Protein AF-A0A167YK48-F1 (afdb_monomer_lite)

Foldseek 3Di:
DVVVVVVVVVVVVVPDPPPDDDDDDPDDPPPPDPPVVDPLDDPPDPQPPAFLQVLLVVVCVVCVVPVVVLLVQCVVPPCVVQVLDDNVVVVVCCVPPVVPQRSLLSLLSSLQSLLRQCPDPVSVVDDRPDSVSSLVSNLRSLVSCLSRDDLSNLSNLLSNLRRDDPPDLPVNQVSLVSNVVVLVVVVLVDQCVPPPDDPVVNVSSVSSVVSSVVSVVVSVVVVVVVVVVVVVVVD

Secondary structure (DSSP, 8-state):
-HHHHHHHHHHHHHS-------------TT---STTTS-SS-TT----SSTTHHHHHHHHHHHGGGHHHHHHHIIIIITTTS--S-HHHHHHHHHHHGGGS-HHHHHHHHHHHHHT-TT-TTGGGSPPP-HHHHHHHHHHHHHHHTTS--HHHHHHHHHHHHHS-SS-HHHHHHHHHHHHHHHHHTTTTS-GGGS---HHHHHHHHHHHHHHHHHHHHHHHHHHHHHHHHHHH--

InterPro domains:
  IPR007219 Xylanolytic transcriptional activator, regulatory doma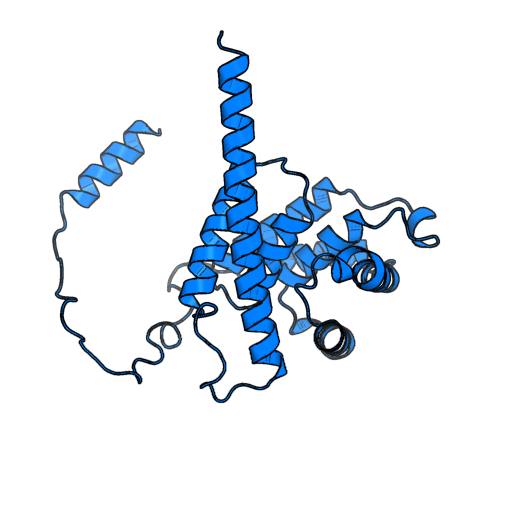in [PF04082] (71-218)
  IPR050797 Carbohydrate Metabolism and Transport Regulator [PTHR31668] (62-218)

Sequence (235 aa):
MLTEDIQTLERYFSTGSVASDWAEGRNNAESALIYTKVPRRREGLEIARQPGKFQCQVMWHIMKPFAAELIRIYFCKFHPAFPILDRKAFLETYEHDRDKLSPALLCEFFAVALTVWSPSDELKRHQRPDYKFVWNLAVEALHQDFLAPALSTICSVLLDMSGRPVAGVLGNSLNNGRAVALARSLRLNRNPGCCRRSSSEKALRLRLWWATLIHDYWSVKLCLWSASQYKQQAI

pLDDT: mean 79.28, std 19.42, range [31.31, 97.56]

Structure (mmCIF, N/CA/C/O backbone):
data_AF-A0A167YK48-F1
#
_entry.id   AF-A0A167YK48-F1
#
loop_
_atom_site.group_PDB
_atom_site.id
_atom_site.type_symbol
_atom_site.label_atom_id
_atom_site.label_alt_id
_atom_site.label_comp_id
_atom_site.label_asym_id
_atom_site.label_entity_id
_atom_site.label_seq_id
_atom_site.pdbx_PDB_ins_code
_atom_site.Cartn_x
_atom_site.Cartn_y
_atom_site.Cartn_z
_atom_site.occupancy
_atom_site.B_iso_or_equiv
_atom_site.auth_seq_id
_atom_site.auth_comp_id
_atom_site.auth_asym_id
_atom_site.auth_atom_id
_atom_site.pdbx_PDB_model_num
ATOM 1 N N . MET A 1 1 ? 14.741 32.901 -8.720 1.00 49.66 1 MET A N 1
ATOM 2 C CA . MET A 1 1 ? 14.584 31.481 -8.341 1.00 49.66 1 MET A CA 1
ATOM 3 C C . MET A 1 1 ? 14.255 30.587 -9.527 1.00 49.66 1 MET A C 1
ATOM 5 O O . MET A 1 1 ? 15.208 30.160 -10.149 1.00 49.66 1 MET A O 1
ATOM 9 N N . LEU A 1 2 ? 12.994 30.362 -9.938 1.00 47.97 2 LEU A N 1
ATOM 10 C CA . LEU A 1 2 ? 12.685 29.424 -11.047 1.00 47.97 2 LEU A CA 1
ATOM 11 C C . LEU A 1 2 ? 13.437 29.727 -12.360 1.00 47.97 2 LEU A C 1
ATOM 13 O O . LEU A 1 2 ? 13.880 28.815 -13.048 1.00 47.97 2 LEU A O 1
ATOM 17 N N . THR A 1 3 ? 13.624 31.004 -12.691 1.00 49.91 3 THR A N 1
ATOM 18 C CA . THR A 1 3 ? 14.306 31.437 -13.921 1.00 49.91 3 THR A CA 1
ATOM 19 C C . THR A 1 3 ? 15.826 31.237 -13.879 1.00 49.91 3 THR A C 1
ATOM 21 O O . THR A 1 3 ? 16.440 31.018 -14.917 1.00 49.91 3 THR A O 1
ATOM 24 N N . GLU A 1 4 ? 16.436 31.279 -12.692 1.00 60.59 4 GLU A N 1
ATOM 25 C CA . GLU A 1 4 ? 17.883 31.073 -12.509 1.00 60.59 4 GLU A CA 1
ATOM 26 C C . GLU A 1 4 ? 18.239 29.586 -12.594 1.00 60.59 4 GLU A C 1
ATOM 28 O O . GLU A 1 4 ? 19.252 29.225 -13.196 1.00 60.59 4 GLU A O 1
ATOM 33 N N . ASP A 1 5 ? 17.370 28.716 -12.072 1.00 53.94 5 ASP A N 1
ATOM 34 C CA . ASP A 1 5 ? 17.522 27.264 -12.180 1.00 53.94 5 ASP A CA 1
ATOM 35 C C . ASP A 1 5 ? 17.394 26.800 -13.638 1.00 53.94 5 ASP A C 1
ATOM 37 O O . ASP A 1 5 ? 18.184 25.974 -14.096 1.00 53.94 5 ASP A O 1
ATOM 41 N N . ILE A 1 6 ? 16.463 27.387 -14.403 1.00 65.31 6 ILE A N 1
ATOM 42 C CA . ILE A 1 6 ? 16.296 27.109 -15.840 1.00 65.31 6 ILE A CA 1
ATOM 43 C C . ILE A 1 6 ? 17.561 27.495 -16.619 1.00 65.31 6 ILE A C 1
ATOM 45 O O . ILE A 1 6 ? 18.093 26.677 -17.365 1.00 65.31 6 ILE A O 1
ATOM 49 N N . GLN A 1 7 ? 18.105 28.692 -16.386 1.00 53.41 7 GLN A N 1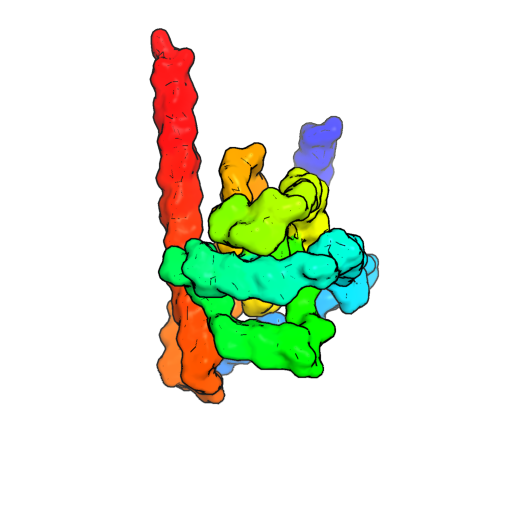
ATOM 50 C CA . GLN A 1 7 ? 19.328 29.154 -17.055 1.00 53.41 7 GLN A CA 1
ATOM 51 C C . GLN A 1 7 ? 20.566 28.333 -16.664 1.00 53.41 7 GLN A C 1
ATOM 53 O O . GLN A 1 7 ? 21.466 28.112 -17.477 1.00 53.41 7 GLN A O 1
ATOM 58 N N . THR A 1 8 ? 20.618 27.858 -15.419 1.00 55.97 8 THR A N 1
ATOM 59 C CA . THR A 1 8 ? 21.701 26.996 -14.928 1.00 55.97 8 THR A CA 1
ATOM 60 C C . THR A 1 8 ? 21.648 25.614 -15.581 1.00 55.97 8 THR A C 1
ATOM 62 O O . THR A 1 8 ? 22.683 25.084 -15.990 1.00 55.97 8 THR A O 1
ATOM 65 N N . LEU A 1 9 ? 20.447 25.053 -15.749 1.00 50.47 9 LEU A N 1
ATOM 66 C CA . LEU A 1 9 ? 20.230 23.781 -16.437 1.00 50.47 9 LEU A CA 1
ATOM 67 C C . LEU A 1 9 ? 20.516 23.883 -17.943 1.00 50.47 9 LEU A C 1
ATOM 69 O O . LEU A 1 9 ? 21.173 23.004 -18.496 1.00 50.47 9 LEU A O 1
ATOM 73 N N . GLU A 1 10 ? 20.110 24.972 -18.599 1.00 54.41 10 GLU A N 1
ATOM 74 C CA . GLU A 1 10 ? 20.400 25.220 -20.020 1.00 54.41 10 GLU A CA 1
ATOM 75 C C . GLU A 1 10 ? 21.906 25.297 -20.305 1.00 54.41 10 GLU A C 1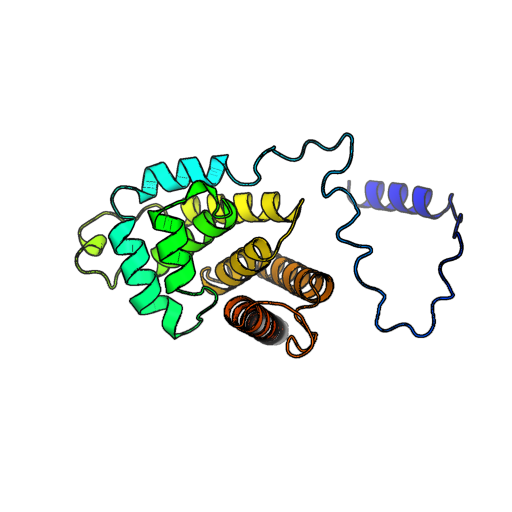
ATOM 77 O O . GLU A 1 10 ? 22.387 24.727 -21.289 1.00 54.41 10 GLU A O 1
ATOM 82 N N . ARG A 1 11 ? 22.684 25.923 -19.412 1.00 54.72 11 ARG A N 1
ATOM 83 C CA . ARG A 1 11 ? 24.154 25.953 -19.510 1.00 54.72 11 ARG A CA 1
ATOM 84 C C . ARG A 1 11 ? 24.773 24.560 -19.396 1.00 54.72 11 ARG A C 1
ATOM 86 O O . ARG A 1 11 ? 25.702 24.258 -20.145 1.00 54.72 11 ARG A O 1
ATOM 93 N N . TYR A 1 12 ? 24.236 23.716 -18.515 1.00 52.78 12 TYR A N 1
ATOM 94 C CA . TYR A 1 12 ? 24.674 22.328 -18.334 1.00 52.78 12 TYR A CA 1
ATOM 95 C C . TYR A 1 12 ? 24.370 21.448 -19.556 1.00 52.78 12 TYR A C 1
ATOM 97 O O . TYR A 1 12 ? 25.226 20.676 -19.981 1.00 52.78 12 TYR A O 1
ATOM 105 N N . PHE A 1 13 ? 23.188 21.584 -20.166 1.00 52.53 13 PHE A N 1
ATOM 106 C CA . PHE A 1 13 ? 22.833 20.835 -21.380 1.00 52.53 13 PHE A CA 1
ATOM 107 C C . PHE A 1 13 ? 23.603 21.294 -22.625 1.00 52.53 13 PHE A C 1
ATOM 109 O O . PHE A 1 13 ? 23.801 20.508 -23.549 1.00 52.53 13 PHE A O 1
ATOM 116 N N . SER A 1 14 ? 24.083 22.539 -22.638 1.00 49.09 14 SER A N 1
ATOM 117 C CA . SER A 1 14 ? 24.827 23.107 -23.768 1.00 49.09 14 SER A CA 1
ATOM 118 C C . SER A 1 14 ? 26.302 22.683 -23.826 1.00 49.09 14 SER A C 1
ATOM 120 O O . SER A 1 14 ? 26.941 22.871 -24.857 1.00 49.09 14 SER A O 1
ATOM 122 N N . THR A 1 15 ? 26.870 22.123 -22.749 1.00 50.88 15 THR A N 1
ATOM 123 C CA . THR A 1 15 ? 28.327 21.891 -22.622 1.00 50.88 15 THR A CA 1
ATOM 124 C C . THR A 1 15 ? 28.779 20.425 -22.637 1.00 50.88 15 THR A C 1
ATOM 126 O O . THR A 1 15 ? 29.961 20.161 -22.431 1.00 50.88 15 THR A O 1
ATOM 129 N N . GLY A 1 16 ? 27.918 19.449 -22.945 1.00 41.53 16 GLY A N 1
ATOM 130 C CA . GLY A 1 16 ? 28.327 18.040 -22.851 1.00 41.53 16 GLY A CA 1
ATOM 131 C C . GLY A 1 16 ? 27.551 17.053 -23.714 1.00 41.53 16 GLY A C 1
ATOM 132 O O . GLY A 1 16 ? 26.847 16.200 -23.186 1.00 41.53 16 GLY A O 1
ATOM 133 N N . SER A 1 17 ? 27.740 17.097 -25.034 1.00 39.66 17 SER A N 1
ATOM 134 C CA . SER A 1 17 ? 27.456 15.943 -25.896 1.00 39.66 17 SER A CA 1
ATOM 135 C C . SER A 1 17 ? 28.645 14.978 -25.870 1.00 39.66 17 SER A C 1
ATOM 137 O O . SER A 1 17 ? 29.501 15.009 -26.751 1.00 39.66 17 SER A O 1
ATOM 139 N N . VAL A 1 18 ? 28.678 14.084 -24.882 1.00 40.88 18 VAL A N 1
ATOM 140 C CA . VAL A 1 18 ? 29.333 12.776 -25.037 1.00 40.88 18 VAL A CA 1
ATOM 141 C C . VAL A 1 18 ? 28.221 11.734 -25.066 1.00 40.88 18 VAL A C 1
ATOM 143 O O . VAL A 1 18 ? 27.952 11.033 -24.093 1.00 40.88 18 VAL A O 1
ATOM 146 N N . ALA A 1 19 ? 27.504 11.693 -26.189 1.00 34.72 19 ALA A N 1
ATOM 147 C CA . ALA A 1 19 ? 26.595 10.602 -26.498 1.00 34.72 19 ALA A CA 1
ATOM 148 C C . ALA A 1 19 ? 27.445 9.392 -26.914 1.00 34.72 19 ALA A C 1
ATOM 150 O O . ALA A 1 19 ? 27.839 9.260 -28.068 1.00 34.72 19 ALA A O 1
ATOM 151 N N . SER A 1 20 ? 27.790 8.553 -25.938 1.00 37.00 20 SER A N 1
ATOM 152 C CA . SER A 1 20 ? 28.356 7.228 -26.182 1.00 37.00 20 SER A CA 1
ATOM 153 C C . SER A 1 20 ? 27.259 6.288 -26.688 1.00 37.00 20 SER A C 1
ATOM 155 O O . SER A 1 20 ? 26.167 6.231 -26.116 1.00 37.00 20 SER A O 1
ATOM 157 N N . ASP A 1 21 ? 27.592 5.587 -27.771 1.00 35.38 21 ASP A N 1
ATOM 158 C CA . ASP A 1 21 ? 26.862 4.514 -28.444 1.00 35.38 21 ASP A CA 1
ATOM 159 C C . ASP A 1 21 ? 25.996 3.637 -27.528 1.00 35.38 21 ASP A C 1
ATOM 161 O O . ASP A 1 21 ? 26.503 2.880 -26.702 1.00 35.38 21 ASP A O 1
ATOM 165 N N . TRP A 1 22 ? 24.680 3.645 -27.755 1.00 31.31 22 TRP A N 1
ATOM 166 C CA . TRP A 1 22 ? 23.768 2.609 -27.243 1.00 31.31 22 TRP A CA 1
ATOM 167 C C . TRP A 1 22 ? 22.777 2.112 -28.300 1.00 31.31 22 TRP A C 1
ATOM 169 O O . TRP A 1 22 ? 21.626 1.790 -27.997 1.00 31.31 22 TRP A O 1
ATOM 179 N N . ALA A 1 23 ? 23.224 1.996 -29.549 1.00 35.47 23 ALA A N 1
ATOM 180 C CA . ALA A 1 23 ? 22.461 1.335 -30.597 1.00 35.47 23 ALA A CA 1
ATOM 181 C C . ALA A 1 23 ? 23.240 0.138 -31.149 1.00 35.47 23 ALA A C 1
ATOM 183 O O . ALA A 1 23 ? 24.033 0.302 -32.058 1.00 35.47 23 ALA A O 1
ATOM 184 N N . GLU A 1 24 ? 22.995 -1.053 -30.592 1.00 34.88 24 GLU A N 1
ATOM 185 C CA . GLU A 1 24 ? 22.714 -2.287 -31.349 1.00 34.88 24 GLU A CA 1
ATOM 186 C C . GLU A 1 24 ? 22.621 -3.498 -30.411 1.00 34.88 24 GLU A C 1
ATOM 188 O O . GLU A 1 24 ? 23.569 -3.910 -29.755 1.00 34.88 24 GLU A O 1
ATOM 193 N N . GLY A 1 25 ? 21.426 -4.083 -30.336 1.00 33.84 25 GLY A N 1
ATOM 194 C CA . GLY A 1 25 ? 21.140 -5.243 -29.494 1.00 33.84 25 GLY A CA 1
ATOM 195 C C . GLY A 1 25 ? 19.848 -5.915 -29.926 1.00 33.84 25 GLY A C 1
ATOM 196 O O . GLY A 1 25 ? 18.890 -6.025 -29.163 1.00 33.84 25 GLY A O 1
ATOM 197 N N . ARG A 1 26 ? 19.806 -6.284 -31.206 1.00 37.19 26 ARG A N 1
ATOM 198 C CA . ARG A 1 26 ? 18.725 -7.028 -31.849 1.00 37.19 26 ARG A CA 1
ATOM 199 C C . ARG A 1 26 ? 18.694 -8.456 -31.278 1.00 37.19 26 ARG A C 1
ATOM 201 O O . ARG A 1 26 ? 19.723 -9.110 -31.194 1.00 37.19 26 ARG A O 1
ATOM 208 N N . ASN A 1 27 ? 17.495 -8.920 -30.931 1.00 42.72 27 ASN A N 1
ATOM 209 C CA . ASN A 1 27 ? 17.102 -10.326 -30.773 1.00 42.72 27 ASN A CA 1
ATOM 210 C C . ASN A 1 27 ? 17.950 -11.204 -29.836 1.00 42.72 27 ASN A C 1
ATOM 212 O O . ASN A 1 27 ? 18.679 -12.078 -30.291 1.00 42.72 27 ASN A O 1
ATOM 216 N N . ASN A 1 28 ? 17.724 -11.106 -28.521 1.00 35.19 28 ASN A N 1
ATOM 217 C CA . ASN A 1 28 ? 17.855 -12.306 -27.694 1.00 35.19 28 ASN A CA 1
ATOM 218 C C . ASN A 1 28 ? 16.847 -12.315 -26.536 1.00 35.19 28 ASN A C 1
ATOM 220 O O . ASN A 1 28 ? 16.823 -11.409 -25.694 1.00 35.19 28 ASN A O 1
ATOM 224 N N . ALA A 1 29 ? 16.006 -13.352 -26.495 1.00 46.91 29 ALA A N 1
ATOM 225 C CA . ALA A 1 29 ? 14.997 -13.580 -25.456 1.00 46.91 29 ALA A CA 1
ATOM 226 C C . ALA A 1 29 ? 15.614 -13.843 -24.061 1.00 46.91 29 ALA A C 1
ATOM 228 O O . ALA A 1 29 ? 14.898 -13.883 -23.062 1.00 46.91 29 ALA A O 1
ATOM 229 N N . GLU A 1 30 ? 16.945 -13.923 -23.980 1.00 45.31 30 GLU A N 1
ATOM 230 C CA . GLU A 1 30 ? 17.743 -14.096 -22.763 1.00 45.31 30 GLU A CA 1
ATOM 231 C C . GLU A 1 30 ? 18.435 -12.813 -22.272 1.00 45.31 30 GLU A C 1
ATOM 233 O O . GLU A 1 30 ? 19.298 -12.861 -21.399 1.00 45.31 30 GLU A O 1
ATOM 238 N N . SER A 1 31 ? 18.016 -11.633 -22.742 1.00 42.56 31 SER A N 1
ATOM 239 C CA . SER A 1 31 ? 18.383 -10.334 -22.146 1.00 42.56 31 SER A CA 1
ATOM 240 C C . SER A 1 31 ? 17.658 -10.120 -20.799 1.00 42.56 31 SER A C 1
ATOM 242 O O . SER A 1 31 ? 16.821 -9.230 -20.562 1.00 42.56 31 SER A O 1
ATOM 244 N N . ALA A 1 32 ? 17.936 -11.035 -19.878 1.00 44.41 32 ALA A N 1
ATOM 245 C CA . ALA A 1 32 ? 17.616 -10.938 -18.478 1.00 44.41 32 ALA A CA 1
ATOM 246 C C . ALA A 1 32 ? 18.655 -10.028 -17.806 1.00 44.41 32 ALA A C 1
ATOM 248 O O . ALA A 1 32 ? 19.843 -10.326 -17.786 1.00 44.41 32 ALA A O 1
ATOM 249 N N . LEU A 1 33 ? 18.151 -8.961 -17.174 1.00 51.78 33 LEU A N 1
ATOM 250 C CA . LEU A 1 33 ? 18.739 -8.358 -15.972 1.00 51.78 33 LEU A CA 1
ATOM 251 C C . LEU A 1 33 ? 19.974 -7.454 -16.161 1.00 51.78 33 LEU A C 1
ATOM 253 O O . LEU A 1 33 ? 21.047 -7.746 -15.645 1.00 51.78 33 LEU A O 1
ATOM 257 N N . ILE A 1 34 ? 19.778 -6.272 -16.759 1.00 49.59 34 ILE A N 1
ATOM 258 C CA . ILE A 1 34 ? 20.676 -5.127 -16.499 1.00 49.59 34 ILE A CA 1
ATOM 259 C C . ILE A 1 34 ? 20.319 -4.486 -15.140 1.00 49.59 34 ILE A C 1
ATOM 261 O O . ILE A 1 34 ? 21.187 -4.262 -14.305 1.00 49.59 34 ILE A O 1
ATOM 265 N N . TYR A 1 35 ? 19.026 -4.304 -14.840 1.00 46.03 35 TYR A N 1
ATOM 266 C CA . TYR A 1 35 ? 18.573 -3.556 -13.654 1.00 46.03 35 TYR A CA 1
ATOM 267 C C . TYR A 1 35 ? 18.789 -4.225 -12.285 1.00 46.03 35 TYR A C 1
ATOM 269 O O . TYR A 1 35 ? 18.724 -3.533 -11.276 1.00 46.03 35 TYR A O 1
ATOM 277 N N . THR A 1 36 ? 19.025 -5.537 -12.193 1.00 47.22 36 THR A N 1
ATOM 278 C CA . THR A 1 36 ? 19.259 -6.195 -10.885 1.00 47.22 36 THR A CA 1
ATOM 279 C C . THR A 1 36 ? 20.722 -6.313 -10.502 1.00 47.22 36 THR A C 1
ATOM 281 O O . THR A 1 36 ? 21.001 -6.616 -9.346 1.00 47.22 36 THR A O 1
ATOM 284 N N . LYS A 1 37 ? 21.648 -6.099 -11.443 1.00 41.94 37 LYS A N 1
ATOM 285 C CA . LYS A 1 37 ? 23.089 -6.134 -11.162 1.00 41.94 37 LYS A CA 1
ATOM 286 C C . LYS A 1 37 ? 23.646 -4.771 -10.752 1.00 41.94 37 LYS A C 1
ATOM 288 O O . LYS A 1 37 ? 24.771 -4.704 -10.276 1.00 41.94 37 LYS A O 1
ATOM 293 N N . VAL A 1 38 ? 22.867 -3.701 -10.913 1.00 50.91 38 VAL A N 1
ATOM 294 C CA . VAL A 1 38 ? 23.256 -2.363 -10.464 1.00 50.91 38 VAL A CA 1
ATOM 295 C C . VAL A 1 38 ? 22.947 -2.243 -8.968 1.00 50.91 38 VAL A C 1
ATOM 297 O O . VAL A 1 38 ? 21.806 -2.506 -8.569 1.00 50.91 38 VAL A O 1
ATOM 300 N N . PRO A 1 39 ? 23.924 -1.858 -8.125 1.00 54.84 39 PRO A N 1
ATOM 301 C CA . PRO A 1 39 ? 23.667 -1.541 -6.730 1.00 54.84 39 PRO A CA 1
ATOM 302 C C . PRO A 1 39 ? 22.507 -0.551 -6.620 1.00 54.84 39 PRO A C 1
ATOM 304 O O . PRO A 1 39 ? 22.498 0.498 -7.258 1.00 54.84 39 PRO A O 1
ATOM 307 N N . ARG A 1 40 ? 21.516 -0.868 -5.780 1.00 60.53 40 ARG A N 1
ATOM 308 C CA . ARG A 1 40 ? 20.349 0.006 -5.546 1.00 60.53 40 ARG A CA 1
ATOM 309 C C . ARG A 1 40 ? 20.719 1.333 -4.870 1.00 60.53 40 ARG A C 1
ATOM 311 O O . ARG A 1 40 ? 19.853 2.175 -4.671 1.00 60.53 40 ARG A O 1
ATOM 318 N N . ARG A 1 41 ? 21.981 1.492 -4.462 1.00 62.34 41 ARG A N 1
ATOM 319 C CA . ARG A 1 41 ? 22.498 2.632 -3.714 1.00 62.34 41 ARG A CA 1
ATOM 320 C C . ARG A 1 41 ? 23.464 3.411 -4.593 1.00 62.34 41 ARG A C 1
ATOM 322 O O . ARG A 1 41 ? 24.428 2.844 -5.094 1.00 62.34 41 ARG A O 1
ATOM 329 N N . ARG A 1 42 ? 23.207 4.709 -4.743 1.00 63.62 42 ARG A N 1
ATOM 330 C CA . ARG A 1 42 ? 24.184 5.647 -5.300 1.00 63.62 42 ARG A CA 1
ATOM 331 C C . ARG A 1 42 ? 25.217 5.955 -4.220 1.00 63.62 42 ARG A C 1
ATOM 333 O O . ARG A 1 42 ? 24.838 6.285 -3.097 1.00 63.62 42 ARG A O 1
ATOM 340 N N . GLU A 1 43 ? 26.496 5.817 -4.542 1.00 60.03 43 GLU A N 1
ATOM 341 C CA . GLU A 1 43 ? 27.571 6.240 -3.643 1.00 60.03 43 GLU A CA 1
ATOM 342 C C . GLU A 1 43 ? 27.462 7.749 -3.375 1.00 60.03 43 GLU A C 1
ATOM 344 O O . GLU A 1 43 ? 27.097 8.519 -4.261 1.00 60.03 43 GLU A O 1
ATOM 349 N N . GLY A 1 44 ? 27.687 8.166 -2.126 1.00 67.06 44 GLY A N 1
ATOM 350 C CA . GLY A 1 44 ? 27.570 9.567 -1.699 1.00 67.06 44 GLY A CA 1
ATOM 351 C C . GLY A 1 44 ? 26.147 10.082 -1.431 1.00 67.06 44 GLY A C 1
ATOM 352 O O . GLY A 1 44 ? 26.009 11.109 -0.776 1.00 67.06 44 GLY A O 1
ATOM 353 N N . LEU A 1 45 ? 25.086 9.377 -1.854 1.00 68.50 45 LEU A N 1
ATOM 354 C CA . LEU A 1 45 ? 23.709 9.723 -1.480 1.00 68.50 45 LEU A CA 1
ATOM 355 C C . LEU A 1 45 ? 23.317 9.002 -0.182 1.00 68.50 45 LEU A C 1
ATOM 357 O O . LEU A 1 45 ? 23.271 7.765 -0.129 1.00 68.50 45 LEU A O 1
ATOM 361 N N . GLU A 1 46 ? 22.998 9.767 0.863 1.00 63.09 46 GLU A N 1
ATOM 362 C CA . GLU A 1 46 ? 22.441 9.228 2.105 1.00 63.09 46 GLU A CA 1
ATOM 363 C C . GLU A 1 46 ? 21.016 8.711 1.877 1.00 63.09 46 GLU A C 1
ATOM 365 O O . GLU A 1 46 ? 20.020 9.400 2.063 1.00 63.09 46 GLU A O 1
ATOM 370 N N . ILE A 1 47 ? 20.909 7.455 1.454 1.00 65.00 47 ILE A N 1
ATOM 371 C CA . ILE A 1 47 ? 19.658 6.704 1.528 1.00 65.00 47 ILE A CA 1
ATOM 372 C C . ILE A 1 47 ? 19.583 6.129 2.942 1.00 65.00 47 ILE A C 1
ATOM 374 O O . ILE A 1 47 ? 20.500 5.414 3.363 1.00 65.00 47 ILE A O 1
ATOM 378 N N . ALA A 1 48 ? 18.506 6.426 3.676 1.00 63.62 48 ALA A N 1
ATOM 379 C CA . ALA A 1 48 ? 18.260 5.830 4.985 1.00 63.62 48 ALA A CA 1
ATOM 380 C C . ALA A 1 48 ? 18.429 4.303 4.896 1.00 63.62 48 ALA A C 1
ATOM 382 O O . ALA A 1 48 ? 17.866 3.661 4.009 1.00 63.62 48 ALA A O 1
ATOM 383 N N . ARG A 1 49 ? 19.200 3.705 5.821 1.00 67.50 49 ARG A N 1
ATOM 384 C CA . ARG A 1 49 ? 19.515 2.259 5.821 1.00 67.50 49 ARG A CA 1
ATOM 385 C C . ARG A 1 49 ? 18.258 1.383 5.717 1.00 67.50 49 ARG A C 1
ATOM 387 O O . ARG A 1 49 ? 18.336 0.264 5.217 1.00 67.50 49 ARG A O 1
ATOM 394 N N . GLN A 1 50 ? 17.123 1.892 6.200 1.00 76.69 50 GLN A N 1
ATOM 395 C CA . GLN A 1 50 ? 15.792 1.316 6.037 1.00 76.69 50 GLN A CA 1
ATOM 396 C C . GLN A 1 50 ? 14.795 2.450 5.724 1.00 76.69 50 GLN A C 1
ATOM 398 O O . GLN A 1 50 ? 14.425 3.184 6.646 1.00 76.69 50 GLN A O 1
ATOM 403 N N . PRO A 1 51 ? 14.393 2.640 4.453 1.00 85.44 51 PRO A N 1
ATOM 404 C CA . PRO A 1 51 ? 13.498 3.729 4.067 1.00 85.44 51 PRO A CA 1
ATOM 405 C C . PRO A 1 51 ? 12.142 3.591 4.766 1.00 85.44 51 PRO A C 1
ATOM 407 O O . PRO A 1 51 ? 11.607 2.489 4.894 1.00 85.44 51 PRO A O 1
ATOM 410 N N . GLY A 1 52 ? 11.603 4.700 5.274 1.00 90.50 52 GLY A N 1
ATOM 411 C CA . GLY A 1 52 ? 10.300 4.721 5.938 1.00 90.50 52 GLY A CA 1
ATOM 412 C C . GLY A 1 52 ? 10.254 4.077 7.332 1.00 90.50 52 GLY A C 1
ATOM 413 O O . GLY A 1 52 ? 9.186 4.023 7.944 1.00 90.50 52 GLY A O 1
ATOM 414 N N . LYS A 1 53 ? 11.378 3.563 7.864 1.00 92.25 53 LYS A N 1
ATOM 415 C CA . LYS A 1 53 ? 11.388 2.836 9.148 1.00 92.25 53 LYS A CA 1
ATOM 416 C C . LYS A 1 53 ? 10.942 3.712 10.313 1.00 92.25 53 LYS A C 1
ATOM 418 O O . LYS A 1 53 ? 10.158 3.263 11.145 1.00 92.25 53 LYS A O 1
ATOM 423 N N . PHE A 1 54 ? 11.442 4.943 10.374 1.00 94.44 54 PHE A N 1
ATOM 424 C CA . PHE A 1 54 ? 11.096 5.881 11.438 1.00 94.44 54 PHE A CA 1
ATOM 425 C C . PHE A 1 54 ? 9.585 6.148 11.460 1.00 94.44 54 PHE A C 1
ATOM 427 O O . PHE A 1 54 ? 8.934 5.994 12.489 1.00 94.44 54 PHE A O 1
ATOM 434 N N . GLN A 1 55 ? 9.007 6.433 10.296 1.00 96.75 55 GLN A N 1
ATOM 435 C CA . GLN A 1 55 ? 7.579 6.673 10.119 1.00 96.75 55 GLN A CA 1
ATOM 436 C C . GLN A 1 55 ? 6.760 5.447 10.530 1.00 96.75 55 GLN A C 1
ATOM 438 O O . GLN A 1 55 ? 5.780 5.573 11.263 1.00 96.75 55 GLN A O 1
ATOM 443 N N . CYS A 1 56 ? 7.204 4.251 10.133 1.00 96.12 56 CYS A N 1
ATOM 444 C CA . CYS A 1 56 ? 6.568 2.997 10.523 1.00 96.12 56 CYS A CA 1
ATOM 445 C C . CYS A 1 56 ? 6.625 2.760 12.038 1.00 96.12 56 CYS A C 1
ATOM 447 O O . CYS A 1 56 ? 5.662 2.251 12.607 1.00 96.12 56 CYS A O 1
ATOM 449 N N . GLN A 1 57 ? 7.715 3.133 12.715 1.00 96.44 57 GLN A N 1
ATOM 450 C CA . GLN A 1 57 ? 7.829 3.021 14.173 1.00 96.44 57 GLN A CA 1
ATOM 451 C C . GLN A 1 57 ? 6.879 3.978 14.896 1.00 96.44 57 GLN A C 1
ATOM 453 O O . GLN A 1 57 ? 6.199 3.560 15.836 1.00 96.44 57 GLN A O 1
ATOM 458 N N . VAL A 1 58 ? 6.793 5.231 14.439 1.00 97.56 58 VAL A N 1
ATOM 459 C CA . VAL A 1 58 ? 5.851 6.223 14.980 1.00 97.56 58 VAL A CA 1
ATOM 460 C C . VAL A 1 58 ? 4.413 5.748 14.776 1.00 97.56 58 VAL A C 1
ATOM 462 O O . VAL A 1 58 ? 3.637 5.700 15.729 1.00 97.56 58 VAL A O 1
ATOM 465 N N . MET A 1 59 ? 4.066 5.315 13.560 1.00 96.81 59 MET A N 1
ATOM 466 C CA . MET A 1 59 ? 2.732 4.792 13.269 1.00 96.81 59 MET A CA 1
ATOM 467 C C . MET A 1 59 ? 2.418 3.541 14.089 1.00 96.81 59 MET A C 1
ATOM 469 O O . MET A 1 59 ? 1.318 3.422 14.622 1.00 96.81 59 MET A O 1
ATOM 473 N N . TRP A 1 60 ? 3.377 2.633 14.261 1.00 95.94 60 TRP A N 1
ATOM 474 C CA . TRP A 1 60 ? 3.187 1.452 15.096 1.00 95.94 60 TRP A CA 1
ATOM 475 C C . TRP A 1 60 ? 2.854 1.813 16.545 1.00 95.94 60 TRP A C 1
ATOM 477 O O . TRP A 1 60 ? 1.975 1.191 17.132 1.00 95.94 60 TRP A O 1
ATOM 487 N N . HIS A 1 61 ? 3.497 2.837 17.111 1.00 96.62 61 HIS A N 1
ATOM 488 C CA . HIS A 1 61 ? 3.209 3.289 18.475 1.00 96.62 61 HIS A CA 1
ATOM 489 C C . HIS A 1 61 ? 1.749 3.732 18.656 1.00 96.62 61 HIS A C 1
ATOM 491 O O . HIS A 1 61 ? 1.166 3.522 19.715 1.00 96.62 61 HIS A O 1
ATOM 497 N N . ILE A 1 62 ? 1.152 4.289 17.601 1.00 95.56 62 ILE A N 1
ATOM 498 C CA . ILE A 1 62 ? -0.244 4.739 17.575 1.00 95.56 62 ILE A CA 1
ATOM 499 C C . ILE A 1 62 ? -1.198 3.563 17.328 1.00 95.56 62 ILE A C 1
ATOM 501 O O . ILE A 1 62 ? -2.243 3.463 17.966 1.00 95.56 62 ILE A O 1
ATOM 505 N N . MET A 1 63 ? -0.848 2.672 16.397 1.00 95.06 63 MET A N 1
ATOM 506 C CA . MET A 1 63 ? -1.748 1.626 15.898 1.00 95.06 63 MET A CA 1
ATOM 507 C C . MET A 1 63 ? -1.726 0.344 16.727 1.00 95.06 63 MET A C 1
ATOM 509 O O . MET A 1 63 ? -2.691 -0.413 16.676 1.00 95.06 63 MET A O 1
ATOM 513 N N . LYS A 1 64 ? -0.656 0.084 17.493 1.00 95.06 64 LYS A N 1
ATOM 514 C CA . LYS A 1 64 ? -0.458 -1.167 18.243 1.00 95.06 64 LYS A CA 1
ATOM 515 C C . LYS A 1 64 ? -1.689 -1.619 19.051 1.00 95.06 64 LYS A C 1
ATOM 517 O O . LYS A 1 64 ? -1.998 -2.805 18.959 1.00 95.06 64 LYS A O 1
ATOM 522 N N . PRO A 1 65 ? -2.419 -0.749 19.783 1.00 95.88 65 PRO A N 1
ATOM 523 C CA . PRO A 1 65 ? -3.602 -1.171 20.542 1.00 95.88 65 PRO A CA 1
ATOM 524 C C . PRO A 1 65 ? -4.746 -1.704 19.669 1.00 95.88 65 PRO A C 1
ATOM 526 O O . PRO A 1 65 ? -5.549 -2.501 20.133 1.00 95.88 65 PRO A O 1
ATOM 529 N N . PHE A 1 66 ? -4.808 -1.280 18.406 1.00 96.56 66 PHE A N 1
ATOM 530 C CA . PHE A 1 66 ? -5.906 -1.556 17.476 1.00 96.56 66 PHE A CA 1
ATOM 531 C C . PHE A 1 66 ? -5.492 -2.471 16.318 1.00 96.56 66 PHE A C 1
ATOM 533 O O . PHE A 1 66 ? -6.306 -2.777 15.450 1.00 96.56 66 PHE A O 1
ATOM 540 N N . ALA A 1 67 ? -4.224 -2.889 16.263 1.00 95.81 67 ALA A N 1
ATOM 541 C CA . ALA A 1 67 ? -3.623 -3.488 15.076 1.00 95.81 67 ALA A CA 1
ATOM 542 C C . ALA A 1 67 ? -4.345 -4.760 14.607 1.00 95.81 67 ALA A C 1
ATOM 544 O O . ALA A 1 67 ? -4.594 -4.907 13.413 1.00 95.81 67 ALA A O 1
ATOM 545 N N . ALA A 1 68 ? -4.716 -5.650 15.532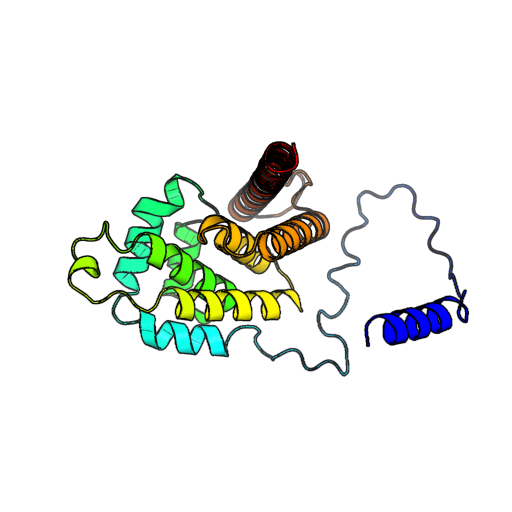 1.00 96.62 68 ALA A N 1
ATOM 546 C CA . ALA A 1 68 ? -5.422 -6.889 15.202 1.00 96.62 68 ALA A CA 1
ATOM 547 C C . ALA A 1 68 ? -6.772 -6.609 14.521 1.00 96.62 68 ALA A C 1
ATOM 549 O O . ALA A 1 68 ? -7.075 -7.166 13.464 1.00 96.62 68 ALA A O 1
ATOM 550 N N . GLU A 1 69 ? -7.546 -5.685 15.087 1.00 97.56 69 GLU A N 1
ATOM 551 C CA . GLU A 1 69 ? -8.857 -5.322 14.563 1.00 97.56 69 GLU A CA 1
ATOM 552 C C . GLU A 1 69 ? -8.753 -4.520 13.257 1.00 97.56 69 GLU A C 1
ATOM 554 O O . GLU A 1 69 ? -9.514 -4.772 12.323 1.00 97.56 69 GLU A O 1
ATOM 559 N N . LEU A 1 70 ? -7.757 -3.634 13.129 1.00 97.19 70 LEU A N 1
ATOM 560 C CA . LEU A 1 70 ? -7.439 -2.922 11.884 1.00 97.19 70 LEU A CA 1
ATOM 561 C C . LEU A 1 70 ? -7.095 -3.887 10.741 1.00 97.19 70 LEU A C 1
ATOM 563 O O . LEU A 1 70 ? -7.592 -3.732 9.625 1.00 97.19 70 LEU A O 1
ATOM 567 N N . ILE A 1 71 ? -6.285 -4.913 11.018 1.00 97.19 71 ILE A N 1
ATOM 568 C CA . ILE A 1 71 ? -5.949 -5.952 10.038 1.00 97.19 71 ILE A CA 1
ATOM 569 C C . ILE A 1 71 ? -7.207 -6.719 9.628 1.00 97.19 71 ILE A C 1
ATOM 571 O O . ILE A 1 71 ? -7.459 -6.916 8.434 1.00 97.19 71 ILE A O 1
ATOM 575 N N . ARG A 1 72 ? -8.030 -7.121 10.604 1.00 97.38 72 ARG A N 1
ATOM 576 C CA . ARG A 1 72 ? -9.277 -7.848 10.351 1.00 97.38 72 ARG A CA 1
ATOM 577 C C . ARG A 1 72 ? -10.229 -7.033 9.477 1.00 97.38 72 ARG A C 1
ATOM 579 O O . ARG A 1 72 ? -10.732 -7.553 8.477 1.00 97.38 72 ARG A O 1
ATOM 586 N N . ILE A 1 73 ? -10.474 -5.769 9.826 1.00 96.75 73 ILE A N 1
ATOM 587 C CA . ILE A 1 73 ? -11.427 -4.929 9.097 1.00 96.75 73 ILE A CA 1
ATOM 588 C C . ILE A 1 73 ? -10.914 -4.533 7.712 1.00 96.75 73 ILE A C 1
ATOM 590 O O . ILE A 1 73 ? -11.712 -4.511 6.776 1.00 96.75 73 ILE A O 1
ATOM 594 N N . TYR A 1 74 ? -9.604 -4.334 7.529 1.00 96.25 74 TYR A N 1
ATOM 595 C CA . TYR A 1 74 ? -9.010 -4.128 6.205 1.00 96.25 74 TYR A CA 1
ATOM 596 C C . TYR A 1 74 ? -9.352 -5.288 5.261 1.00 96.25 74 TYR A C 1
ATOM 598 O O . TYR A 1 74 ? -9.919 -5.074 4.185 1.00 96.25 74 TYR A O 1
ATOM 606 N N . PHE A 1 75 ? -9.081 -6.529 5.683 1.00 97.00 75 PHE A N 1
ATOM 607 C CA . PHE A 1 75 ? -9.353 -7.707 4.854 1.00 97.00 75 PHE A CA 1
ATOM 608 C C . PHE A 1 75 ? -10.850 -7.996 4.680 1.00 97.00 75 PHE A C 1
ATOM 610 O O . PHE A 1 75 ? -11.232 -8.666 3.724 1.00 97.00 75 PHE A O 1
ATOM 617 N N . CYS A 1 76 ? -11.700 -7.494 5.576 1.00 96.38 76 CYS A N 1
ATOM 618 C CA . CYS A 1 76 ? -13.149 -7.668 5.503 1.00 96.38 76 CYS A CA 1
ATOM 619 C C . CYS A 1 76 ? -13.846 -6.608 4.635 1.00 96.38 76 CYS A C 1
ATOM 621 O O . CYS A 1 76 ? -14.808 -6.931 3.941 1.00 96.38 76 CYS A O 1
ATOM 623 N N . LYS A 1 77 ? -13.400 -5.347 4.688 1.00 94.62 77 LYS A N 1
ATOM 624 C CA . LYS A 1 77 ? -14.122 -4.202 4.107 1.00 94.62 77 LYS A CA 1
ATOM 625 C C . LYS A 1 77 ? -13.424 -3.573 2.909 1.00 94.62 77 LYS A C 1
ATOM 627 O O . LYS A 1 77 ? -14.109 -3.178 1.975 1.00 94.62 77 LYS A O 1
ATOM 632 N N . PHE A 1 78 ? -12.096 -3.486 2.920 1.00 93.50 78 PHE A N 1
ATOM 633 C CA . PHE A 1 78 ? -11.341 -2.834 1.849 1.00 93.50 78 PHE A CA 1
ATOM 634 C C . PHE A 1 78 ? -10.864 -3.839 0.792 1.00 93.50 78 PHE A C 1
ATOM 636 O O . PHE A 1 78 ? -11.116 -3.681 -0.402 1.00 93.50 78 PHE A O 1
ATOM 643 N N . HIS A 1 79 ? -10.213 -4.915 1.240 1.00 94.38 79 HIS A N 1
ATOM 644 C CA . HIS A 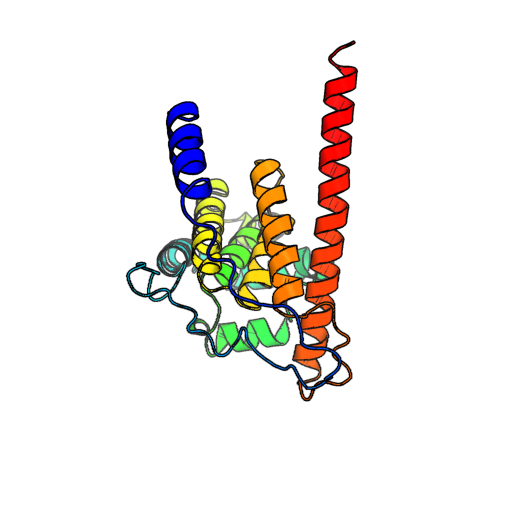1 79 ? -9.579 -5.912 0.371 1.00 94.38 79 HIS A CA 1
ATOM 645 C C . HIS A 1 79 ? -10.506 -6.552 -0.680 1.00 94.38 79 HIS A C 1
ATOM 647 O O . HIS A 1 79 ? -10.043 -6.706 -1.810 1.00 94.38 79 HIS A O 1
ATOM 653 N N . PRO A 1 80 ? -11.793 -6.868 -0.402 1.00 94.56 80 PRO A N 1
ATOM 654 C CA . PRO A 1 80 ? -12.671 -7.470 -1.410 1.00 94.56 80 PRO A CA 1
ATOM 655 C C . PRO A 1 80 ? -12.891 -6.600 -2.653 1.00 94.56 80 PRO A C 1
ATOM 657 O O . PRO A 1 80 ? -13.069 -7.137 -3.743 1.00 94.56 80 PRO A O 1
ATOM 660 N N . ALA A 1 81 ? -12.873 -5.271 -2.502 1.00 88.88 81 ALA A N 1
ATOM 661 C CA . ALA A 1 81 ? -13.057 -4.343 -3.615 1.00 88.88 81 ALA A CA 1
ATOM 662 C C . ALA A 1 81 ? -11.775 -4.177 -4.443 1.00 88.88 81 ALA A C 1
ATOM 664 O O . ALA A 1 81 ? -11.838 -4.051 -5.666 1.00 88.88 81 ALA A O 1
ATOM 665 N N . PHE A 1 82 ? -10.610 -4.185 -3.786 1.00 86.81 82 PHE A N 1
ATOM 666 C CA . PHE A 1 82 ? -9.326 -3.986 -4.452 1.00 86.81 82 PHE A CA 1
ATOM 667 C C . PHE A 1 82 ? -8.210 -4.827 -3.801 1.00 86.81 82 PHE A C 1
ATOM 669 O O . PHE A 1 82 ? -7.465 -4.344 -2.941 1.00 86.81 82 PHE A O 1
ATOM 676 N N . PRO A 1 83 ? -8.078 -6.115 -4.179 1.00 91.44 83 PRO A N 1
ATOM 677 C CA . PRO A 1 83 ? -7.276 -7.085 -3.435 1.00 91.44 83 PRO A CA 1
ATOM 678 C C . PRO A 1 83 ? -5.767 -6.983 -3.716 1.00 91.44 83 PRO A C 1
ATOM 680 O O . PRO A 1 83 ? -5.155 -7.969 -4.102 1.00 91.44 83 PRO A O 1
ATOM 683 N N . ILE A 1 84 ? -5.120 -5.831 -3.519 1.00 92.38 84 ILE A N 1
ATOM 684 C CA . ILE A 1 84 ? -3.688 -5.619 -3.844 1.00 92.38 84 ILE A CA 1
ATOM 685 C C . ILE A 1 84 ? -2.782 -6.680 -3.193 1.00 92.38 84 ILE A C 1
ATOM 687 O O . ILE A 1 84 ? -1.881 -7.218 -3.836 1.00 92.38 84 ILE A O 1
ATOM 691 N N . LEU A 1 85 ? -3.047 -7.015 -1.929 1.00 92.19 85 LEU A N 1
ATOM 692 C CA . LEU A 1 85 ? -2.226 -7.926 -1.131 1.00 92.19 85 LEU A CA 1
ATOM 693 C C . LEU A 1 85 ? -2.735 -9.368 -1.204 1.00 92.19 85 LEU A C 1
ATOM 695 O O . LEU A 1 85 ? -3.931 -9.620 -1.342 1.00 92.19 85 LEU A O 1
ATOM 699 N N . ASP A 1 86 ? -1.843 -10.346 -1.079 1.00 89.19 86 ASP A N 1
ATOM 700 C CA . ASP A 1 86 ? -2.261 -11.714 -0.773 1.00 89.19 86 ASP A CA 1
ATOM 701 C C . ASP A 1 86 ? -2.515 -11.832 0.732 1.00 89.19 86 ASP A C 1
ATOM 703 O O . ASP A 1 86 ? -1.605 -11.618 1.530 1.00 89.19 86 ASP A O 1
ATOM 707 N N . ARG A 1 87 ? -3.760 -12.133 1.123 1.00 91.38 87 ARG A N 1
ATOM 708 C CA . ARG A 1 87 ? -4.154 -12.158 2.537 1.00 91.38 87 ARG A CA 1
ATOM 709 C C . ARG A 1 87 ? -3.338 -13.168 3.336 1.00 91.38 87 ARG A C 1
ATOM 711 O O . ARG A 1 87 ? -2.883 -12.836 4.423 1.00 91.38 87 ARG A O 1
ATOM 718 N N . LYS A 1 88 ? -3.164 -14.380 2.808 1.00 89.31 88 LYS A N 1
ATOM 719 C CA . LYS A 1 88 ? -2.474 -15.458 3.518 1.00 89.31 88 LYS A CA 1
ATOM 720 C C . LYS A 1 88 ? -0.998 -15.110 3.693 1.00 89.31 88 LYS A C 1
ATOM 722 O O . LYS A 1 88 ? -0.523 -15.074 4.820 1.00 89.31 88 LYS A O 1
ATOM 727 N N . ALA A 1 89 ? -0.320 -14.749 2.605 1.00 89.06 89 ALA A N 1
ATOM 728 C CA . ALA A 1 89 ? 1.096 -14.400 2.650 1.00 89.06 89 ALA A CA 1
ATOM 729 C C . ALA A 1 89 ? 1.367 -13.163 3.522 1.00 89.06 89 ALA A C 1
ATOM 731 O O . ALA A 1 89 ? 2.371 -13.118 4.231 1.00 89.06 89 ALA A O 1
ATOM 732 N N . PHE A 1 90 ? 0.478 -12.162 3.491 1.00 92.19 90 PHE A N 1
ATOM 733 C CA . PHE A 1 90 ? 0.606 -10.980 4.342 1.00 92.19 90 PHE A CA 1
ATOM 734 C C . PHE A 1 90 ? 0.479 -11.337 5.823 1.00 92.19 90 PHE A C 1
ATOM 736 O O . PHE A 1 90 ? 1.338 -10.934 6.598 1.00 92.19 90 PHE A O 1
ATOM 743 N N . LEU A 1 91 ? -0.552 -12.099 6.209 1.00 93.81 91 LEU A N 1
ATOM 744 C CA . LEU A 1 91 ? -0.775 -12.489 7.605 1.00 93.81 91 LEU A CA 1
ATOM 745 C C . LEU A 1 91 ? 0.354 -13.379 8.134 1.00 93.81 91 LEU A C 1
ATOM 747 O O . LEU A 1 91 ? 0.902 -13.079 9.187 1.00 93.81 91 LEU A O 1
ATOM 751 N N . GLU A 1 92 ? 0.774 -14.391 7.370 1.00 90.62 92 GLU A N 1
ATOM 752 C CA . GLU A 1 92 ? 1.900 -15.263 7.739 1.00 90.62 92 GLU A CA 1
ATOM 753 C C . GLU A 1 92 ? 3.188 -14.458 7.953 1.00 90.62 92 GLU A C 1
ATOM 755 O O . GLU A 1 92 ? 3.889 -14.641 8.947 1.00 90.62 92 GLU A O 1
ATOM 760 N N . THR A 1 93 ? 3.490 -13.523 7.044 1.00 90.62 93 THR A N 1
ATOM 761 C CA . THR A 1 93 ? 4.675 -12.664 7.187 1.00 90.62 93 THR A CA 1
ATOM 762 C C . THR A 1 93 ? 4.520 -11.714 8.371 1.00 90.62 93 THR A C 1
ATOM 764 O O . THR A 1 93 ? 5.467 -11.514 9.118 1.00 90.62 93 THR A O 1
ATOM 767 N N . TYR A 1 94 ? 3.337 -11.139 8.578 1.00 91.94 94 TYR A N 1
ATOM 768 C CA . TYR A 1 94 ? 3.082 -10.207 9.672 1.00 91.94 94 TYR A CA 1
ATOM 769 C C . TYR A 1 94 ? 3.220 -10.868 11.053 1.00 91.94 94 TYR A C 1
ATOM 771 O O . TYR A 1 94 ? 3.776 -10.256 11.962 1.00 91.94 94 TYR A O 1
ATOM 779 N N . GLU A 1 95 ? 2.740 -12.102 11.211 1.00 92.50 95 GLU A N 1
ATOM 780 C CA . GLU A 1 95 ? 2.768 -12.836 12.481 1.00 92.50 95 GLU A CA 1
ATOM 781 C C . GLU A 1 95 ? 4.152 -13.411 12.800 1.00 92.50 95 GLU A C 1
ATOM 783 O O . GLU A 1 95 ? 4.602 -13.327 13.942 1.00 92.50 95 GLU A O 1
ATOM 788 N N . HIS A 1 96 ? 4.842 -13.975 11.803 1.00 89.50 96 HIS A N 1
ATOM 789 C CA . HIS A 1 96 ? 6.115 -14.665 12.024 1.00 89.50 96 HIS A CA 1
ATOM 790 C C . HIS A 1 96 ? 7.350 -13.787 11.814 1.00 89.50 96 HIS A C 1
ATOM 792 O O . HIS A 1 96 ? 8.386 -14.047 12.422 1.00 89.50 96 HIS A O 1
ATOM 798 N N . ASP A 1 97 ? 7.275 -12.780 10.941 1.00 87.50 97 ASP A N 1
ATOM 799 C CA . ASP A 1 97 ? 8.441 -11.992 10.538 1.00 87.50 97 ASP A CA 1
ATOM 800 C C . ASP A 1 97 ? 8.056 -10.595 10.026 1.00 87.50 97 ASP A C 1
ATOM 802 O O . ASP A 1 97 ? 8.318 -10.208 8.882 1.00 87.50 97 ASP A O 1
ATOM 806 N N . ARG A 1 98 ? 7.384 -9.820 10.884 1.00 87.12 98 ARG A N 1
ATOM 807 C CA . ARG A 1 98 ? 6.888 -8.478 10.545 1.00 87.12 98 ARG A CA 1
ATOM 808 C C . ARG A 1 98 ? 7.985 -7.567 9.988 1.00 87.12 98 ARG A C 1
ATOM 810 O O . ARG A 1 98 ? 7.707 -6.735 9.130 1.00 87.12 98 ARG A O 1
ATOM 817 N N . ASP A 1 99 ? 9.220 -7.725 10.457 1.00 85.25 99 ASP A N 1
ATOM 818 C CA . ASP A 1 99 ? 10.355 -6.892 10.056 1.00 85.25 99 ASP A CA 1
ATOM 819 C C . ASP A 1 99 ? 10.819 -7.162 8.608 1.00 85.25 99 ASP A C 1
ATOM 821 O O . ASP A 1 99 ? 11.546 -6.345 8.039 1.00 85.25 99 ASP A O 1
ATOM 825 N N . LYS A 1 100 ? 10.361 -8.254 7.970 1.00 86.88 100 LYS A N 1
ATOM 826 C CA . LYS A 1 100 ? 10.508 -8.474 6.519 1.00 86.88 100 LYS A CA 1
ATOM 827 C C . LYS A 1 100 ? 9.535 -7.658 5.672 1.00 86.88 100 LYS A C 1
ATOM 829 O O . LYS A 1 100 ? 9.780 -7.493 4.473 1.00 86.88 100 LYS A O 1
ATOM 834 N N . LEU A 1 101 ? 8.430 -7.172 6.237 1.00 90.88 101 LEU A N 1
ATOM 835 C CA . LEU A 1 101 ? 7.518 -6.299 5.503 1.00 90.88 101 LEU A CA 1
ATOM 836 C C . LEU A 1 101 ? 8.173 -4.931 5.306 1.00 90.88 101 LEU A C 1
ATOM 838 O O . LEU A 1 101 ? 8.798 -4.385 6.213 1.00 90.88 101 LEU A O 1
ATOM 842 N N . SER A 1 102 ? 8.014 -4.359 4.108 1.00 92.75 102 SER A N 1
ATOM 843 C CA . SER A 1 102 ? 8.485 -2.994 3.852 1.00 92.75 102 SER A CA 1
ATOM 844 C C . SER A 1 102 ? 7.832 -2.037 4.860 1.00 92.75 102 SER A C 1
ATOM 846 O O . SER A 1 102 ? 6.605 -2.077 5.016 1.00 92.75 102 SER A O 1
ATOM 848 N N . PRO A 1 103 ? 8.609 -1.153 5.515 1.00 95.12 103 PRO A N 1
ATOM 849 C CA . PRO A 1 103 ? 8.054 -0.145 6.409 1.00 95.12 103 PRO A CA 1
ATOM 850 C C . PRO A 1 103 ? 6.993 0.719 5.723 1.00 95.12 103 PRO A C 1
ATOM 852 O O . PRO A 1 103 ? 5.929 0.943 6.290 1.00 95.12 103 PRO A O 1
ATOM 855 N N . ALA A 1 104 ? 7.236 1.131 4.474 1.00 95.44 104 ALA A N 1
ATOM 856 C CA . ALA A 1 104 ? 6.266 1.891 3.691 1.00 95.44 104 ALA A CA 1
ATOM 857 C C . ALA A 1 104 ? 4.981 1.096 3.439 1.00 95.44 104 ALA A C 1
ATOM 859 O O . ALA A 1 104 ? 3.891 1.642 3.566 1.00 95.44 104 ALA A O 1
ATOM 860 N N . LEU A 1 105 ? 5.091 -0.206 3.155 1.00 95.94 105 LEU A N 1
ATOM 861 C CA . LEU A 1 105 ? 3.915 -1.055 2.961 1.00 95.94 105 LEU A CA 1
ATOM 862 C C . LEU A 1 105 ? 3.060 -1.151 4.228 1.00 95.94 105 LEU A C 1
ATOM 864 O O . LEU A 1 105 ? 1.838 -1.071 4.142 1.00 95.94 105 LEU A O 1
ATOM 868 N N . LEU A 1 106 ? 3.685 -1.310 5.397 1.00 96.62 106 LEU A N 1
ATOM 869 C CA . LEU A 1 106 ? 2.966 -1.315 6.673 1.00 96.62 106 LEU A CA 1
ATOM 870 C C . LEU A 1 106 ? 2.306 0.035 6.953 1.00 96.62 106 LEU A C 1
ATOM 872 O O . LEU A 1 106 ? 1.162 0.070 7.406 1.00 96.62 106 LEU A O 1
ATOM 876 N N . CYS A 1 107 ? 3.003 1.132 6.659 1.00 96.94 107 CYS A N 1
ATOM 877 C CA . CYS A 1 107 ? 2.448 2.465 6.811 1.00 96.94 107 CYS A CA 1
ATOM 878 C C . CYS A 1 107 ? 1.187 2.664 5.959 1.00 96.94 107 CYS A C 1
ATOM 880 O O . CYS A 1 107 ? 0.142 3.041 6.485 1.00 96.94 107 CYS A O 1
ATOM 882 N N . GLU A 1 108 ? 1.274 2.362 4.664 1.00 96.00 108 GLU A N 1
ATOM 883 C CA . GLU A 1 108 ? 0.148 2.480 3.733 1.00 96.00 108 GLU A CA 1
ATOM 884 C C . GLU A 1 108 ? -1.000 1.543 4.113 1.00 96.00 108 GLU A C 1
ATOM 886 O O . GLU A 1 108 ? -2.164 1.934 4.111 1.00 96.00 108 GLU A O 1
ATOM 891 N N . PHE A 1 109 ? -0.684 0.313 4.525 1.00 96.62 109 PHE A N 1
ATOM 892 C CA . PHE A 1 109 ? -1.682 -0.640 4.997 1.00 96.62 109 PHE A CA 1
ATOM 893 C C . PHE A 1 109 ? -2.511 -0.076 6.157 1.00 96.62 109 PHE A C 1
ATOM 895 O O . PHE A 1 109 ? -3.742 -0.096 6.101 1.00 96.62 109 PHE A O 1
ATOM 902 N N . PHE A 1 110 ? -1.860 0.441 7.205 1.00 96.56 110 PHE A N 1
ATOM 903 C CA . PHE A 1 110 ? -2.573 0.984 8.362 1.00 96.56 110 PHE A CA 1
ATOM 904 C C . PHE A 1 110 ? -3.285 2.303 8.043 1.00 96.56 110 PHE A C 1
ATOM 906 O O . PHE A 1 110 ? -4.392 2.519 8.541 1.00 96.56 110 PHE A O 1
ATOM 913 N N . ALA A 1 111 ? -2.717 3.149 7.180 1.00 95.56 111 ALA A N 1
ATOM 914 C CA . ALA A 1 111 ? -3.376 4.366 6.709 1.00 95.56 111 ALA A CA 1
ATOM 915 C C . ALA A 1 111 ? -4.680 4.053 5.953 1.00 95.56 111 ALA A C 1
ATOM 917 O O . ALA A 1 111 ? -5.720 4.658 6.226 1.00 95.56 111 ALA A O 1
ATOM 918 N N . VAL A 1 112 ? -4.661 3.040 5.081 1.00 94.81 112 VAL A N 1
ATOM 919 C CA . VAL A 1 112 ? -5.857 2.535 4.397 1.00 94.81 112 VAL A CA 1
ATOM 920 C C . VAL A 1 112 ? -6.830 1.893 5.386 1.00 94.81 112 VAL A C 1
ATOM 922 O O . VAL A 1 112 ? -8.022 2.191 5.341 1.00 94.81 112 VAL A O 1
ATOM 925 N N . ALA A 1 113 ? -6.365 1.047 6.308 1.00 95.44 113 ALA A N 1
ATOM 926 C CA . ALA A 1 113 ? -7.227 0.404 7.305 1.00 95.44 113 ALA A CA 1
ATOM 927 C C . ALA A 1 113 ? -7.985 1.431 8.170 1.00 95.44 113 ALA A C 1
ATOM 929 O O . ALA A 1 113 ? -9.142 1.218 8.528 1.00 95.44 113 ALA A O 1
ATOM 930 N N . LEU A 1 114 ? -7.376 2.590 8.436 1.00 94.44 114 LEU A N 1
ATOM 931 C CA . LEU A 1 114 ? -7.995 3.692 9.174 1.00 94.44 114 LEU A CA 1
ATOM 932 C C . LEU A 1 114 ? -9.220 4.299 8.456 1.00 94.44 114 LEU A C 1
ATOM 934 O O . LEU A 1 114 ? -10.103 4.865 9.107 1.00 94.44 114 LEU A O 1
ATOM 938 N N . THR A 1 115 ? -9.306 4.178 7.125 1.00 92.12 115 THR A N 1
ATOM 939 C CA . THR A 1 115 ? -10.463 4.648 6.332 1.00 92.12 115 THR A CA 1
ATOM 940 C C . THR A 1 115 ? -11.724 3.838 6.633 1.00 92.12 115 THR A C 1
ATOM 942 O O . THR A 1 115 ? -12.830 4.376 6.621 1.00 92.12 115 THR A O 1
ATOM 945 N N . VAL A 1 116 ? -11.550 2.563 6.992 1.00 92.75 116 VAL A N 1
ATOM 946 C CA . VAL A 1 116 ? -12.617 1.622 7.345 1.00 92.75 116 VAL A CA 1
ATOM 947 C C . VAL A 1 116 ? -12.717 1.427 8.862 1.00 92.75 116 VAL A C 1
ATOM 949 O O . VAL A 1 116 ? -13.096 0.360 9.324 1.00 92.75 116 VAL A O 1
ATOM 952 N N . TRP A 1 117 ? -12.415 2.465 9.650 1.00 94.94 117 TRP A N 1
ATOM 953 C CA . TRP A 1 117 ? -12.536 2.446 11.116 1.00 94.94 117 TRP A CA 1
ATOM 954 C C . TRP A 1 117 ? -13.990 2.325 11.595 1.00 94.94 117 TRP A C 1
ATOM 956 O O . TRP A 1 117 ? -14.317 1.477 12.421 1.00 94.94 117 TRP A O 1
ATOM 966 N N . SER A 1 118 ? -14.880 3.173 11.068 1.00 93.25 118 SER A N 1
ATOM 967 C CA . SER A 1 118 ? -16.260 3.325 11.557 1.00 93.25 118 SER A CA 1
ATOM 968 C C . SER A 1 118 ? -17.130 2.060 11.489 1.00 93.25 118 SER A C 1
ATOM 970 O O . SER A 1 118 ? -17.965 1.892 12.376 1.00 93.25 118 SER A O 1
ATOM 972 N N . PRO A 1 119 ? -16.978 1.160 10.494 1.00 93.69 119 PRO A N 1
ATOM 973 C CA . PRO A 1 119 ? -17.752 -0.079 10.446 1.00 93.69 119 PRO A CA 1
ATOM 974 C C . PRO A 1 119 ? -17.378 -1.140 11.497 1.00 93.69 119 PRO A C 1
ATOM 976 O O . PRO A 1 119 ? -18.065 -2.157 11.555 1.00 93.69 119 PRO A O 1
ATOM 979 N N . SER A 1 120 ? -16.303 -0.975 12.280 1.00 95.56 120 SER A N 1
ATOM 980 C CA . SER A 1 120 ? -15.969 -1.905 13.372 1.00 95.56 120 SER A CA 1
ATOM 981 C C . SER A 1 120 ? -16.683 -1.506 14.660 1.00 95.56 120 SER A C 1
ATOM 983 O O . SER A 1 120 ? -16.528 -0.385 15.146 1.00 95.56 120 SER A O 1
ATOM 985 N N . ASP A 1 121 ? -17.401 -2.457 15.260 1.00 94.62 121 ASP A N 1
ATOM 986 C CA . ASP A 1 121 ? -18.028 -2.273 16.570 1.00 94.62 121 ASP A CA 1
ATOM 987 C C . ASP A 1 121 ? -17.016 -2.101 17.705 1.00 94.62 121 ASP A C 1
ATOM 989 O O . ASP A 1 121 ? -17.324 -1.470 18.715 1.00 94.62 121 ASP A O 1
ATOM 993 N N . GLU A 1 122 ? -15.806 -2.632 17.536 1.00 94.69 122 GLU A N 1
ATOM 994 C CA . GLU A 1 122 ? -14.725 -2.495 18.499 1.00 94.69 122 GLU A CA 1
ATOM 995 C C . GLU A 1 122 ? -14.035 -1.138 18.363 1.00 94.69 122 GLU A C 1
ATOM 997 O O . GLU A 1 122 ? -13.973 -0.393 19.341 1.00 94.69 122 GLU A O 1
ATOM 1002 N N . LEU A 1 123 ? -13.603 -0.772 17.151 1.00 95.44 123 LEU A N 1
ATOM 1003 C CA . LEU A 1 123 ? -12.863 0.470 16.908 1.00 95.44 123 LEU A CA 1
ATOM 1004 C C . LEU A 1 123 ? -13.719 1.714 17.129 1.00 95.44 123 LEU A C 1
ATOM 1006 O O . LEU A 1 123 ? -13.218 2.713 17.642 1.00 95.44 123 LEU A O 1
ATOM 1010 N N . LYS A 1 124 ? -15.018 1.675 16.800 1.00 94.50 124 LYS A N 1
ATOM 1011 C CA . LYS A 1 124 ? -15.910 2.834 16.981 1.00 94.50 124 LYS A CA 1
ATOM 1012 C C . LYS A 1 124 ? -16.062 3.273 18.445 1.00 94.50 124 LYS A C 1
ATOM 1014 O O . LYS A 1 124 ? -16.516 4.386 18.687 1.00 94.50 124 LYS A O 1
ATOM 1019 N N . ARG A 1 125 ? -15.687 2.421 19.411 1.00 94.81 125 ARG A N 1
ATOM 1020 C CA . ARG A 1 125 ? -15.661 2.746 20.852 1.00 94.81 125 ARG A CA 1
ATOM 1021 C C . ARG A 1 125 ? -14.436 3.564 21.261 1.00 94.81 125 ARG A C 1
ATOM 1023 O O . ARG A 1 125 ? -14.403 4.096 22.365 1.00 94.81 125 ARG A O 1
ATOM 1030 N N . HIS A 1 126 ? -13.439 3.660 20.389 1.00 94.88 126 HIS A N 1
ATOM 1031 C CA . HIS A 1 126 ? -12.198 4.379 20.629 1.00 94.88 126 HIS A CA 1
ATOM 1032 C C . HIS A 1 126 ? -12.113 5.618 19.740 1.00 94.88 126 HIS A C 1
ATOM 1034 O O . HIS A 1 126 ? -12.652 5.665 18.630 1.00 94.88 126 HIS A O 1
ATOM 1040 N N . GLN A 1 127 ? -11.389 6.631 20.216 1.00 93.88 127 GLN A N 1
ATOM 1041 C CA . GLN A 1 127 ? -11.075 7.790 19.395 1.00 93.88 127 GLN A CA 1
ATOM 1042 C C . GLN A 1 127 ? -10.169 7.360 18.240 1.00 93.88 127 GLN A C 1
ATOM 1044 O O . GLN A 1 127 ? -9.078 6.829 18.453 1.00 93.88 127 GLN A O 1
ATOM 1049 N N . ARG A 1 128 ? -10.620 7.609 17.008 1.00 95.00 128 ARG A N 1
ATOM 1050 C CA . ARG A 1 128 ? -9.816 7.349 15.815 1.00 95.00 128 ARG A CA 1
ATOM 1051 C C . ARG A 1 128 ? -8.565 8.241 15.833 1.00 95.00 128 ARG A C 1
ATOM 1053 O O . ARG A 1 128 ? -8.722 9.455 15.997 1.00 95.00 128 ARG A O 1
ATOM 1060 N N . PRO A 1 129 ? -7.360 7.684 15.610 1.00 95.25 129 PRO A N 1
ATOM 1061 C CA . PRO A 1 129 ? -6.150 8.471 15.387 1.00 95.25 129 PRO A CA 1
ATOM 1062 C C . PRO A 1 129 ? -6.325 9.567 14.327 1.00 95.25 129 PRO A C 1
ATOM 1064 O O . PRO A 1 129 ? -7.145 9.425 13.413 1.00 95.25 129 PRO A O 1
ATOM 1067 N N . ASP A 1 130 ? -5.536 10.644 14.420 1.00 94.12 130 ASP A N 1
ATOM 1068 C CA . ASP A 1 130 ? -5.574 11.718 13.422 1.00 94.12 130 ASP A CA 1
ATOM 1069 C C . ASP A 1 130 ? -5.214 11.174 12.036 1.00 94.12 130 ASP A C 1
ATOM 1071 O O . ASP A 1 130 ? -4.073 10.817 11.732 1.00 94.12 130 ASP A O 1
ATOM 1075 N N . TYR A 1 131 ? -6.231 11.153 11.182 1.00 90.94 131 TYR A N 1
ATOM 1076 C CA . TYR A 1 131 ? -6.152 10.707 9.807 1.00 90.94 131 TYR A CA 1
ATOM 1077 C C . TYR A 1 131 ? -5.070 11.451 9.014 1.00 90.94 131 TYR A C 1
ATOM 1079 O O . TYR A 1 131 ? -4.311 10.822 8.282 1.00 90.94 131 TYR A O 1
ATOM 1087 N N . LYS A 1 132 ? -4.967 12.780 9.153 1.00 90.88 132 LYS A N 1
ATOM 1088 C CA . LYS A 1 132 ? -4.001 13.577 8.380 1.00 90.88 132 LYS A CA 1
ATOM 1089 C C . LYS A 1 132 ? -2.573 13.241 8.792 1.00 90.88 132 LYS A C 1
ATOM 1091 O O . LYS A 1 132 ? -1.718 13.054 7.932 1.00 90.88 132 LYS A O 1
ATOM 1096 N N . PHE A 1 133 ? -2.340 13.124 10.096 1.00 94.44 133 PHE A N 1
ATOM 1097 C CA . PHE A 1 133 ? -1.039 12.753 10.640 1.00 94.44 133 PHE A CA 1
ATOM 1098 C C . PHE A 1 133 ? -0.587 11.370 10.149 1.00 94.44 133 PHE A C 1
ATOM 1100 O O . PHE A 1 133 ? 0.531 11.223 9.657 1.00 94.44 133 PHE A O 1
ATOM 1107 N N . VAL A 1 134 ? -1.476 10.374 10.210 1.00 95.25 134 VAL A N 1
ATOM 1108 C CA . VAL A 1 134 ? -1.189 9.001 9.763 1.00 95.25 134 VAL A CA 1
ATOM 1109 C C . VAL A 1 134 ? -0.863 8.947 8.270 1.00 95.25 134 VAL A C 1
ATOM 1111 O O . VAL A 1 134 ? 0.123 8.322 7.883 1.00 95.25 134 VAL A O 1
ATOM 1114 N N . TRP A 1 135 ? -1.633 9.645 7.433 1.00 93.12 135 TRP A N 1
ATOM 1115 C CA . TRP A 1 135 ? -1.356 9.710 5.997 1.00 93.12 135 TRP A CA 1
ATOM 1116 C C . TRP A 1 135 ? -0.048 10.428 5.675 1.00 93.12 135 TRP A C 1
ATOM 1118 O O . TRP A 1 135 ? 0.672 9.985 4.788 1.00 93.12 135 TRP A O 1
ATOM 1128 N N . ASN A 1 136 ? 0.307 11.487 6.404 1.00 93.62 136 ASN A N 1
ATOM 1129 C CA . ASN A 1 136 ? 1.593 12.157 6.203 1.00 93.62 136 ASN A CA 1
ATOM 1130 C C . ASN A 1 136 ? 2.774 11.219 6.503 1.00 93.62 136 ASN A C 1
ATOM 1132 O O . ASN A 1 136 ? 3.752 11.222 5.760 1.00 93.62 136 ASN A O 1
ATOM 1136 N N . LEU A 1 137 ? 2.672 10.378 7.541 1.00 96.06 137 LEU A N 1
ATOM 1137 C CA . LEU A 1 137 ? 3.681 9.350 7.824 1.00 96.06 137 LEU A CA 1
ATOM 1138 C C . LEU A 1 137 ? 3.782 8.314 6.698 1.00 96.06 137 LEU A C 1
ATOM 1140 O O . LEU A 1 137 ? 4.891 7.918 6.341 1.00 96.06 137 LEU A O 1
ATOM 1144 N N . ALA A 1 138 ? 2.647 7.878 6.147 1.00 95.69 138 ALA A N 1
ATOM 1145 C CA . ALA A 1 138 ? 2.614 6.913 5.051 1.00 95.69 138 ALA A CA 1
ATOM 1146 C C . ALA A 1 138 ? 3.215 7.479 3.760 1.00 95.69 138 ALA A C 1
ATOM 1148 O O . ALA A 1 138 ? 4.165 6.903 3.230 1.00 95.69 138 ALA A O 1
ATOM 1149 N N . VAL A 1 139 ? 2.781 8.676 3.360 1.00 93.25 139 VAL A N 1
ATOM 1150 C CA . VAL A 1 139 ? 3.305 9.390 2.191 1.00 93.25 139 VAL A CA 1
ATOM 1151 C C . VAL A 1 139 ? 4.811 9.608 2.312 1.00 93.25 139 VAL A C 1
ATOM 1153 O O . VAL A 1 139 ? 5.539 9.352 1.354 1.00 93.25 139 VAL A O 1
ATOM 1156 N N . GLU A 1 140 ? 5.304 10.047 3.471 1.00 94.25 140 GLU A N 1
ATOM 1157 C CA . GLU A 1 140 ? 6.741 10.231 3.695 1.00 94.25 140 GLU A CA 1
ATOM 1158 C C . GLU A 1 140 ? 7.499 8.895 3.606 1.00 94.25 140 GLU A C 1
ATOM 1160 O O . GLU A 1 140 ? 8.527 8.803 2.934 1.00 94.25 140 GLU A O 1
ATOM 1165 N N . ALA A 1 141 ? 6.974 7.826 4.216 1.00 95.38 141 ALA A N 1
ATOM 1166 C CA . ALA A 1 141 ? 7.579 6.499 4.123 1.00 95.38 141 ALA A CA 1
ATOM 1167 C C . ALA A 1 141 ? 7.660 6.006 2.669 1.00 95.38 141 ALA A C 1
ATOM 1169 O O . ALA A 1 141 ? 8.695 5.483 2.251 1.00 95.38 141 ALA A O 1
ATOM 1170 N N . LEU A 1 142 ? 6.597 6.211 1.888 1.00 94.69 142 LEU A N 1
ATOM 1171 C CA . LEU A 1 142 ? 6.533 5.855 0.475 1.00 94.69 142 LEU A CA 1
ATOM 1172 C C . LEU A 1 142 ? 7.533 6.658 -0.368 1.00 94.69 142 LEU A C 1
ATOM 1174 O O . LEU A 1 142 ? 8.207 6.087 -1.227 1.00 94.69 142 LEU A O 1
ATOM 1178 N N . HIS A 1 143 ? 7.681 7.961 -0.111 1.00 93.06 143 HIS A N 1
ATOM 1179 C CA . HIS A 1 143 ? 8.674 8.798 -0.792 1.00 93.06 143 HIS A CA 1
ATOM 1180 C C . HIS A 1 143 ? 10.099 8.279 -0.586 1.00 93.06 143 HIS A C 1
ATOM 1182 O O . HIS A 1 143 ? 10.868 8.203 -1.546 1.00 93.06 143 HIS A O 1
ATOM 1188 N N . GLN A 1 144 ? 10.436 7.867 0.637 1.00 92.38 144 GLN A N 1
ATOM 1189 C CA . GLN A 1 144 ? 11.738 7.274 0.935 1.00 92.38 144 GLN A CA 1
ATOM 1190 C C . GLN A 1 144 ? 11.910 5.895 0.277 1.00 92.38 144 GLN A C 1
ATOM 1192 O O . GLN A 1 144 ? 12.993 5.579 -0.217 1.00 92.38 144 GLN A O 1
ATOM 1197 N N . ASP A 1 145 ? 10.855 5.074 0.233 1.00 91.94 145 ASP A N 1
ATOM 1198 C CA . ASP A 1 145 ? 10.884 3.725 -0.361 1.00 91.94 145 ASP A CA 1
ATOM 1199 C C . ASP A 1 145 ? 11.133 3.763 -1.881 1.00 91.94 145 ASP A C 1
ATOM 1201 O O . ASP A 1 145 ? 11.810 2.891 -2.433 1.00 91.94 145 ASP A O 1
ATOM 1205 N N . PHE A 1 146 ? 10.696 4.831 -2.561 1.00 91.19 146 PHE A N 1
ATOM 1206 C CA . PHE A 1 146 ? 10.976 5.061 -3.983 1.00 91.19 146 PHE A CA 1
ATOM 1207 C C . PHE A 1 146 ? 12.463 5.257 -4.322 1.00 91.19 146 PHE A C 1
ATOM 1209 O O . PHE A 1 146 ? 12.818 5.161 -5.498 1.00 91.19 146 PHE A O 1
ATOM 1216 N N . LEU A 1 147 ? 13.345 5.482 -3.339 1.00 87.06 147 LEU A N 1
ATOM 1217 C CA . LEU A 1 147 ? 14.794 5.555 -3.569 1.00 87.06 147 LEU A CA 1
ATOM 1218 C C . LEU A 1 147 ? 15.408 4.190 -3.918 1.00 87.06 147 LEU A C 1
ATOM 1220 O O . LEU A 1 147 ? 16.433 4.136 -4.595 1.00 87.06 147 LEU A O 1
ATOM 1224 N N . ALA A 1 148 ? 14.787 3.088 -3.488 1.00 83.75 148 ALA A N 1
ATOM 1225 C CA . ALA A 1 148 ? 15.245 1.727 -3.767 1.00 83.75 148 ALA A CA 1
ATOM 1226 C C . ALA A 1 148 ? 14.056 0.792 -4.069 1.00 83.75 148 ALA A C 1
ATOM 1228 O O . ALA A 1 148 ? 13.864 -0.220 -3.389 1.00 83.75 148 ALA A O 1
ATOM 1229 N N . PRO A 1 149 ? 13.272 1.081 -5.121 1.00 88.44 149 PRO A N 1
ATOM 1230 C CA . PRO A 1 149 ? 11.917 0.571 -5.256 1.00 88.44 149 PRO A CA 1
ATOM 1231 C C . PRO A 1 149 ? 11.880 -0.933 -5.541 1.00 88.44 149 PRO A C 1
ATOM 1233 O O . PRO A 1 149 ? 12.714 -1.461 -6.281 1.00 88.44 149 PRO A O 1
ATOM 1236 N N . ALA A 1 150 ? 10.889 -1.632 -4.994 1.00 88.38 150 ALA A N 1
ATOM 1237 C CA . ALA A 1 150 ? 10.663 -3.069 -5.143 1.00 88.38 150 ALA A CA 1
ATOM 1238 C C . ALA A 1 150 ? 9.181 -3.385 -5.434 1.00 88.38 150 ALA A C 1
ATOM 1240 O O . ALA A 1 150 ? 8.366 -2.491 -5.652 1.00 88.38 150 ALA A O 1
ATOM 1241 N N . LEU A 1 151 ? 8.810 -4.674 -5.445 1.00 89.62 151 LEU A N 1
ATOM 1242 C CA . LEU A 1 151 ? 7.399 -5.075 -5.565 1.00 89.62 151 LEU A CA 1
ATOM 1243 C C . LEU A 1 151 ? 6.545 -4.511 -4.423 1.00 89.62 151 LEU A C 1
ATOM 1245 O O . LEU A 1 151 ? 5.420 -4.091 -4.667 1.00 89.62 151 LEU A O 1
ATOM 1249 N N . SER A 1 152 ? 7.091 -4.460 -3.203 1.00 91.88 152 SER A N 1
ATOM 1250 C CA . SER A 1 152 ? 6.427 -3.842 -2.053 1.00 91.88 152 SER A CA 1
ATOM 1251 C C . SER A 1 152 ? 6.112 -2.372 -2.304 1.00 91.88 152 SER A C 1
ATOM 1253 O O . SER A 1 152 ? 5.017 -1.948 -1.972 1.00 91.88 152 SER A O 1
ATOM 1255 N N . THR A 1 153 ? 7.005 -1.629 -2.963 1.00 94.94 153 THR A N 1
ATOM 1256 C CA . THR A 1 153 ? 6.792 -0.220 -3.326 1.00 94.94 153 THR A CA 1
ATOM 1257 C C . THR A 1 153 ? 5.609 -0.056 -4.277 1.00 94.94 153 THR A C 1
ATOM 1259 O O . THR A 1 153 ? 4.830 0.879 -4.121 1.00 94.94 153 THR A O 1
ATOM 1262 N N . ILE A 1 154 ? 5.423 -0.986 -5.227 1.00 95.38 154 ILE A N 1
ATOM 1263 C CA . ILE A 1 154 ? 4.221 -1.004 -6.077 1.00 95.38 154 ILE A CA 1
ATOM 1264 C C . ILE A 1 154 ? 2.967 -1.254 -5.233 1.00 95.38 154 ILE A C 1
ATOM 1266 O O . ILE A 1 154 ? 1.974 -0.558 -5.413 1.00 95.38 154 ILE A O 1
ATOM 1270 N N . CYS A 1 155 ? 2.994 -2.211 -4.303 1.00 95.31 155 CYS A N 1
ATOM 1271 C CA . CYS A 1 155 ? 1.861 -2.429 -3.402 1.00 95.31 155 CYS A CA 1
ATOM 1272 C C . CYS A 1 155 ? 1.539 -1.165 -2.590 1.00 95.31 155 CYS A C 1
ATOM 1274 O O . CYS A 1 155 ? 0.378 -0.777 -2.519 1.00 95.31 155 CYS A O 1
ATOM 1276 N N . SER A 1 156 ? 2.560 -0.513 -2.027 1.00 95.81 156 SER A N 1
ATOM 1277 C CA . SER A 1 156 ? 2.429 0.705 -1.225 1.00 95.81 156 SER A CA 1
ATOM 1278 C C . SER A 1 156 ? 1.809 1.852 -2.025 1.00 95.81 156 SER A C 1
ATOM 1280 O O . SER A 1 156 ? 0.809 2.411 -1.597 1.00 95.81 156 SER A O 1
ATOM 1282 N N . VAL A 1 157 ? 2.321 2.158 -3.225 1.00 95.06 157 VAL A N 1
ATOM 1283 C CA . VAL A 1 157 ? 1.763 3.253 -4.043 1.00 95.06 157 VAL A CA 1
ATOM 1284 C C . VAL A 1 157 ? 0.343 2.957 -4.536 1.00 95.06 157 VAL A C 1
ATOM 1286 O O . VAL A 1 157 ? -0.475 3.864 -4.637 1.00 95.06 157 VAL A O 1
ATOM 1289 N N . LEU A 1 158 ? 0.009 1.693 -4.822 1.00 94.38 158 LEU A N 1
ATOM 1290 C CA . LEU A 1 158 ? -1.363 1.316 -5.180 1.00 94.38 158 LEU A CA 1
ATOM 1291 C C . LEU A 1 158 ? -2.322 1.477 -3.991 1.00 94.38 158 LEU A C 1
ATOM 1293 O O . LEU A 1 158 ? -3.462 1.898 -4.181 1.00 94.38 158 LEU A O 1
ATOM 1297 N N . LEU A 1 159 ? -1.869 1.163 -2.772 1.00 94.12 159 LEU A N 1
ATOM 1298 C CA . LEU A 1 159 ? -2.634 1.392 -1.545 1.00 94.12 159 LEU A CA 1
ATOM 1299 C C . LEU A 1 159 ? -2.831 2.889 -1.276 1.00 94.12 159 LEU A C 1
ATOM 1301 O O . LEU A 1 159 ? -3.966 3.291 -1.024 1.00 94.12 159 LEU A O 1
ATOM 1305 N N . ASP A 1 160 ? -1.781 3.701 -1.431 1.00 92.69 160 ASP A N 1
ATOM 1306 C CA . ASP A 1 160 ? -1.831 5.166 -1.297 1.00 92.69 160 ASP A CA 1
ATOM 1307 C C . ASP A 1 160 ? -2.908 5.774 -2.208 1.00 92.69 160 ASP A C 1
ATOM 1309 O O . ASP A 1 160 ? -3.826 6.465 -1.755 1.00 92.69 160 ASP A O 1
ATOM 1313 N N . MET A 1 161 ? -2.878 5.407 -3.493 1.00 89.88 161 MET A N 1
ATOM 1314 C CA . MET A 1 161 ? -3.848 5.878 -4.486 1.00 89.88 161 MET A CA 1
ATOM 1315 C C . MET A 1 161 ? -5.275 5.362 -4.249 1.00 89.88 161 MET A C 1
ATOM 1317 O O . MET A 1 161 ? -6.223 5.952 -4.768 1.00 89.88 161 MET A O 1
ATOM 1321 N N . SER A 1 162 ? -5.444 4.264 -3.507 1.00 87.69 162 SER A N 1
ATOM 1322 C CA . SER A 1 162 ? -6.756 3.664 -3.231 1.00 87.69 162 SER A CA 1
ATOM 1323 C C . SER A 1 162 ? -7.383 4.138 -1.915 1.00 87.69 162 SER A C 1
ATOM 1325 O O . SER A 1 162 ? -8.604 4.098 -1.775 1.00 87.69 162 SER A O 1
ATOM 1327 N N . GLY A 1 163 ? -6.573 4.534 -0.928 1.00 75.12 163 GLY A N 1
ATOM 1328 C CA . GLY A 1 163 ? -7.041 4.851 0.424 1.00 75.12 163 GLY A CA 1
ATOM 1329 C C . GLY A 1 163 ? -7.320 6.326 0.695 1.00 75.12 163 GLY A C 1
ATOM 1330 O O . GLY A 1 163 ? -8.066 6.639 1.621 1.00 75.12 163 GLY A O 1
ATOM 1331 N N . ARG A 1 164 ? -6.730 7.247 -0.073 1.00 71.44 164 ARG A N 1
ATOM 1332 C CA . ARG A 1 164 ? -6.802 8.684 0.215 1.00 71.44 164 ARG A CA 1
ATOM 1333 C C . ARG A 1 164 ? -7.820 9.395 -0.695 1.00 71.44 164 ARG A C 1
ATOM 1335 O O . ARG A 1 164 ? -7.782 9.201 -1.909 1.00 71.44 164 ARG A O 1
ATOM 1342 N N . PRO A 1 165 ? -8.687 10.292 -0.172 1.00 60.91 165 PRO A N 1
ATOM 1343 C CA . PRO A 1 165 ? -9.426 11.218 -1.022 1.00 60.91 165 PRO A CA 1
ATOM 1344 C C . PRO A 1 165 ? -8.440 12.092 -1.807 1.00 60.91 165 PRO A C 1
ATOM 1346 O O . PRO A 1 165 ? -7.353 12.396 -1.312 1.00 60.91 165 PRO A O 1
ATOM 1349 N N . VAL A 1 166 ? -8.815 12.497 -3.024 1.00 58.03 166 VAL A N 1
ATOM 1350 C CA . VAL A 1 166 ? -7.975 13.222 -4.000 1.00 58.03 166 VAL A CA 1
ATOM 1351 C C . VAL A 1 166 ? -7.665 14.657 -3.530 1.00 58.03 166 VAL A C 1
ATOM 1353 O O . VAL A 1 166 ? -8.058 15.638 -4.146 1.00 58.03 166 VAL A O 1
ATOM 1356 N N . ALA A 1 167 ? -6.973 14.810 -2.402 1.00 56.19 167 ALA A N 1
ATOM 1357 C CA . ALA A 1 167 ? -6.593 16.101 -1.835 1.00 56.19 167 ALA A CA 1
ATOM 1358 C C . ALA A 1 167 ? -5.357 16.700 -2.533 1.00 56.19 167 ALA A C 1
ATOM 1360 O O . ALA A 1 167 ? -5.059 17.876 -2.359 1.00 56.19 167 ALA A O 1
ATOM 1361 N N . GLY A 1 168 ? -4.634 15.902 -3.327 1.00 66.12 168 GLY A N 1
ATOM 1362 C CA . GLY A 1 168 ? -3.492 16.347 -4.122 1.00 66.12 168 GLY A CA 1
ATOM 1363 C C . GLY A 1 168 ? -3.495 15.693 -5.497 1.00 66.12 168 GLY A C 1
ATOM 1364 O O . GLY A 1 168 ? -2.763 14.733 -5.710 1.00 66.12 168 GLY A O 1
ATOM 1365 N N . VAL A 1 169 ? -4.299 16.217 -6.428 1.00 72.06 169 VAL A N 1
ATOM 1366 C CA . VAL A 1 169 ? -4.415 15.714 -7.815 1.00 72.06 169 VAL A CA 1
ATOM 1367 C C . VAL A 1 169 ? -3.036 15.534 -8.465 1.00 72.06 169 VAL A C 1
ATOM 1369 O O . VAL A 1 169 ? -2.764 14.496 -9.067 1.00 72.06 169 VAL A O 1
ATOM 1372 N N . LEU A 1 170 ? -2.139 16.510 -8.282 1.00 78.38 170 LEU A N 1
ATOM 1373 C CA . LEU A 1 170 ? -0.756 16.463 -8.766 1.00 78.38 170 LEU A CA 1
ATOM 1374 C C . LEU A 1 170 ? 0.062 15.340 -8.115 1.00 78.38 170 LEU A C 1
ATOM 1376 O O . LEU A 1 170 ? 0.730 14.590 -8.820 1.00 78.38 170 LEU A O 1
ATOM 1380 N N . GLY A 1 171 ? -0.021 15.194 -6.789 1.00 78.50 171 GLY A N 1
ATOM 1381 C CA . GLY A 1 171 ? 0.673 14.131 -6.057 1.00 78.50 171 GLY A CA 1
ATOM 1382 C C . GLY A 1 171 ? 0.220 12.741 -6.502 1.00 78.50 171 GLY A C 1
ATOM 1383 O O . GLY A 1 171 ? 1.052 11.898 -6.822 1.00 78.50 171 GLY A O 1
ATOM 1384 N N . ASN A 1 172 ? -1.093 12.539 -6.636 1.00 81.06 172 ASN A N 1
ATOM 1385 C CA . ASN A 1 172 ? -1.663 11.283 -7.122 1.00 81.06 172 ASN A CA 1
ATOM 1386 C C . ASN A 1 172 ? -1.250 11.006 -8.576 1.00 81.06 172 ASN A C 1
ATOM 1388 O O . ASN A 1 172 ? -0.892 9.880 -8.905 1.00 81.06 172 ASN A O 1
ATOM 1392 N N . SER A 1 173 ? -1.231 12.031 -9.436 1.00 84.12 173 SER A N 1
ATOM 1393 C CA . SER A 1 173 ? -0.791 11.894 -10.833 1.00 84.12 173 SER A CA 1
ATOM 1394 C C . SER A 1 173 ? 0.688 11.511 -10.934 1.00 84.12 173 SER A C 1
ATOM 1396 O O . SER A 1 173 ? 1.053 10.638 -11.723 1.00 84.12 173 SER A O 1
ATOM 1398 N N . LEU A 1 174 ? 1.543 12.118 -10.104 1.00 87.88 174 LEU A N 1
ATOM 1399 C CA . LEU A 1 174 ? 2.962 11.772 -10.016 1.00 87.88 174 LEU A CA 1
ATOM 1400 C C . LEU A 1 174 ? 3.162 10.348 -9.487 1.00 87.88 174 LEU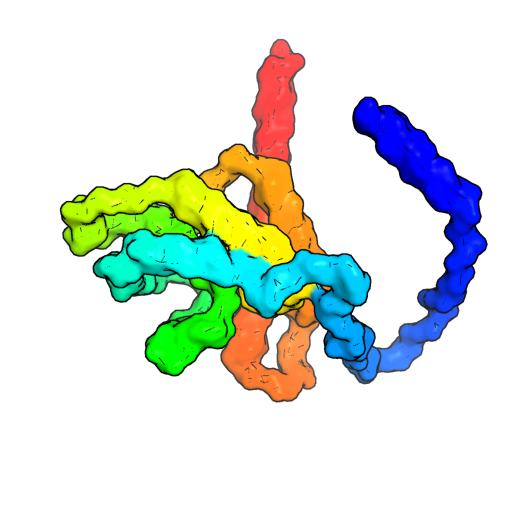 A C 1
ATOM 1402 O O . LEU A 1 174 ? 3.954 9.597 -10.055 1.00 87.88 174 LEU A O 1
ATOM 1406 N N . ASN A 1 175 ? 2.431 9.956 -8.441 1.00 90.19 175 ASN A N 1
ATOM 1407 C CA . ASN A 1 175 ? 2.477 8.599 -7.896 1.00 90.19 175 ASN A CA 1
ATOM 1408 C C . ASN A 1 175 ? 1.993 7.562 -8.915 1.00 90.19 175 ASN A C 1
ATOM 1410 O O . ASN A 1 175 ? 2.641 6.527 -9.070 1.00 90.19 175 ASN A O 1
ATOM 1414 N N . ASN A 1 176 ? 0.950 7.866 -9.686 1.00 91.62 176 ASN A N 1
ATOM 1415 C CA . ASN A 1 176 ? 0.508 7.023 -10.790 1.00 91.62 176 ASN A CA 1
ATOM 1416 C C . ASN A 1 176 ? 1.602 6.876 -11.864 1.00 91.62 176 ASN A C 1
ATOM 1418 O O . ASN A 1 176 ? 1.958 5.759 -12.239 1.00 91.62 176 ASN A O 1
ATOM 1422 N N . GLY A 1 177 ? 2.229 7.980 -12.288 1.00 92.81 177 GLY A N 1
ATOM 1423 C CA . GLY A 1 177 ? 3.357 7.940 -13.225 1.00 92.81 177 GLY A CA 1
ATOM 1424 C C . GLY A 1 177 ? 4.535 7.101 -12.708 1.00 92.81 177 GLY A C 1
ATOM 1425 O O . GLY A 1 177 ? 5.070 6.256 -13.434 1.00 92.81 177 GLY A O 1
ATOM 1426 N N . ARG A 1 178 ? 4.901 7.265 -11.427 1.00 94.25 178 ARG A N 1
ATOM 1427 C CA . ARG A 1 178 ? 5.920 6.443 -10.748 1.00 94.25 178 ARG A CA 1
ATOM 1428 C C . ARG A 1 178 ? 5.530 4.964 -10.728 1.00 94.25 178 ARG A C 1
ATOM 1430 O O . ARG A 1 178 ? 6.374 4.116 -11.019 1.00 94.25 178 ARG A O 1
ATOM 1437 N N . ALA A 1 179 ? 4.268 4.648 -10.433 1.00 95.50 179 ALA A N 1
ATOM 1438 C CA . ALA A 1 179 ? 3.754 3.282 -10.404 1.00 95.50 179 ALA A CA 1
ATOM 1439 C C . ALA A 1 179 ? 3.831 2.619 -11.788 1.00 95.50 179 ALA A C 1
ATOM 1441 O O . ALA A 1 179 ? 4.352 1.509 -11.901 1.00 95.50 179 ALA A O 1
ATOM 1442 N N . VAL A 1 180 ? 3.400 3.310 -12.850 1.00 95.69 180 VAL A N 1
ATOM 1443 C CA . VAL A 1 180 ? 3.472 2.819 -14.238 1.00 95.69 180 VAL A CA 1
ATOM 1444 C C . VAL A 1 180 ? 4.921 2.570 -14.660 1.00 95.69 180 VAL A C 1
ATOM 1446 O O . VAL A 1 180 ? 5.246 1.490 -15.169 1.00 95.69 180 VAL A O 1
ATOM 1449 N N . ALA A 1 181 ? 5.814 3.534 -14.420 1.00 94.62 181 ALA A N 1
ATOM 1450 C CA . ALA A 1 181 ? 7.231 3.403 -14.752 1.00 94.62 181 ALA A CA 1
ATOM 1451 C C . ALA A 1 181 ? 7.883 2.225 -14.007 1.00 94.62 181 ALA A C 1
ATOM 1453 O O . ALA A 1 181 ? 8.598 1.414 -14.609 1.00 94.62 181 ALA A O 1
ATOM 1454 N N . LEU A 1 182 ? 7.589 2.081 -12.711 1.00 94.19 182 LEU A N 1
ATOM 1455 C CA . LEU A 1 182 ? 8.119 1.004 -11.881 1.00 94.19 182 LEU A CA 1
ATOM 1456 C C . LEU A 1 182 ? 7.556 -0.365 -12.289 1.00 94.19 182 LEU A C 1
ATOM 1458 O O . LEU A 1 182 ? 8.321 -1.320 -12.421 1.00 94.19 182 LEU A O 1
ATOM 1462 N N . ALA A 1 183 ? 6.254 -0.470 -12.564 1.00 94.31 183 ALA A N 1
ATOM 1463 C CA . ALA A 1 183 ? 5.612 -1.707 -13.007 1.00 94.31 183 ALA A CA 1
ATOM 1464 C C . ALA A 1 183 ? 6.215 -2.225 -14.320 1.00 94.31 183 ALA A C 1
ATOM 1466 O O . ALA A 1 183 ? 6.519 -3.417 -14.445 1.00 94.31 183 ALA A O 1
ATOM 1467 N N . ARG A 1 184 ? 6.463 -1.327 -15.281 1.00 92.12 184 ARG A N 1
ATOM 1468 C CA . ARG A 1 184 ? 7.134 -1.672 -16.545 1.00 92.12 184 ARG A CA 1
ATOM 1469 C C . ARG A 1 184 ? 8.594 -2.064 -16.323 1.00 92.12 184 ARG A C 1
ATOM 1471 O O . ARG A 1 184 ? 9.042 -3.062 -16.885 1.00 92.12 184 ARG A O 1
ATOM 1478 N N . SER A 1 185 ? 9.312 -1.351 -15.455 1.00 90.56 185 SER A N 1
ATOM 1479 C CA . SER A 1 185 ? 10.710 -1.660 -15.109 1.00 90.56 185 SER A CA 1
ATOM 1480 C C . SER A 1 185 ? 10.853 -3.027 -14.427 1.00 90.56 185 SER A C 1
ATOM 1482 O O . SER A 1 185 ? 11.759 -3.798 -14.747 1.00 90.56 185 SER A O 1
ATOM 1484 N N . LEU A 1 186 ? 9.904 -3.390 -13.557 1.00 88.06 186 LEU A N 1
ATOM 1485 C CA . LEU A 1 186 ? 9.814 -4.712 -12.922 1.00 88.06 186 LEU A CA 1
ATOM 1486 C C . LEU A 1 186 ? 9.210 -5.793 -13.835 1.00 88.06 186 LEU A C 1
ATOM 1488 O O . LEU A 1 186 ? 9.065 -6.945 -13.407 1.00 88.06 186 LEU A O 1
ATOM 1492 N N . ARG A 1 187 ? 8.903 -5.441 -15.093 1.00 87.81 187 ARG A N 1
ATOM 1493 C CA . ARG A 1 187 ? 8.353 -6.315 -16.137 1.00 87.81 187 ARG A CA 1
ATOM 1494 C C . ARG A 1 187 ? 7.029 -6.974 -15.736 1.00 87.81 187 ARG A C 1
ATOM 1496 O O . ARG A 1 187 ? 6.774 -8.113 -16.122 1.00 87.81 187 ARG A O 1
ATOM 1503 N N . LEU A 1 188 ? 6.186 -6.275 -14.971 1.00 89.12 188 LEU A N 1
ATOM 1504 C CA . LEU A 1 188 ? 4.864 -6.783 -14.578 1.00 89.12 188 LEU A CA 1
ATOM 1505 C C . LEU A 1 188 ? 3.918 -6.952 -15.773 1.00 89.12 188 LEU A C 1
ATOM 1507 O O . LEU A 1 188 ? 3.030 -7.793 -15.745 1.00 89.12 188 LEU A O 1
ATOM 1511 N N . ASN A 1 189 ? 4.164 -6.201 -16.846 1.00 86.81 189 ASN A N 1
ATOM 1512 C CA . ASN A 1 189 ? 3.433 -6.265 -18.108 1.00 86.81 189 ASN A CA 1
ATOM 1513 C C . ASN A 1 189 ? 3.740 -7.513 -18.954 1.00 86.81 189 ASN A C 1
ATOM 1515 O O . ASN A 1 189 ? 3.094 -7.732 -19.977 1.00 86.81 189 ASN A O 1
ATOM 1519 N N . ARG A 1 190 ? 4.762 -8.301 -18.599 1.00 85.38 190 ARG A N 1
ATOM 1520 C CA . ARG A 1 190 ? 5.113 -9.522 -19.334 1.00 85.38 190 ARG A CA 1
ATOM 1521 C C . ARG A 1 190 ? 4.336 -10.707 -18.783 1.00 85.38 190 ARG A C 1
ATOM 1523 O O . ARG A 1 190 ? 4.191 -10.841 -17.572 1.00 85.38 190 ARG A O 1
ATOM 1530 N N . ASN A 1 191 ? 3.907 -11.602 -19.674 1.00 76.06 191 ASN A N 1
ATOM 1531 C CA . ASN A 1 191 ? 3.219 -12.824 -19.274 1.00 76.06 191 ASN A CA 1
ATOM 1532 C C . ASN A 1 191 ? 4.109 -13.638 -18.306 1.00 76.06 191 ASN A C 1
ATOM 1534 O O . ASN A 1 191 ? 5.208 -14.049 -18.692 1.00 76.06 191 ASN A O 1
ATOM 1538 N N . PRO A 1 192 ? 3.665 -13.889 -17.060 1.00 71.62 192 PRO A N 1
ATOM 1539 C CA . PRO A 1 192 ? 4.454 -14.631 -16.084 1.00 71.62 192 PRO A CA 1
ATOM 1540 C C . PRO A 1 192 ? 4.554 -16.136 -16.394 1.00 71.62 192 PRO A C 1
ATOM 1542 O O . PRO A 1 192 ? 5.343 -16.831 -15.747 1.00 71.62 192 PRO A O 1
ATOM 1545 N N . GLY A 1 193 ? 3.786 -16.649 -17.366 1.00 66.44 193 GLY A N 1
ATOM 1546 C CA . GLY A 1 193 ? 3.682 -18.072 -17.702 1.00 66.44 193 GLY A CA 1
ATOM 1547 C C . GLY A 1 193 ? 5.024 -18.761 -17.964 1.00 66.44 193 GLY A C 1
ATOM 1548 O O . GLY A 1 193 ? 5.271 -19.827 -17.406 1.00 66.44 193 GLY A O 1
ATOM 1549 N N . CYS A 1 194 ? 5.929 -18.116 -18.703 1.00 61.22 194 CYS A N 1
ATOM 1550 C CA . CYS A 1 194 ? 7.231 -18.682 -19.077 1.00 61.22 194 CYS A CA 1
ATOM 1551 C C . CYS A 1 194 ? 8.309 -18.608 -17.979 1.00 61.22 194 CYS A C 1
ATOM 1553 O O . CYS A 1 194 ? 9.410 -19.122 -18.159 1.00 61.22 194 CYS A O 1
ATOM 1555 N N . CYS A 1 195 ? 8.038 -17.967 -16.837 1.00 67.00 195 CYS A N 1
ATOM 1556 C CA . CYS A 1 195 ? 9.050 -17.756 -15.803 1.00 67.00 195 CYS A CA 1
ATOM 1557 C C . CYS A 1 195 ? 9.030 -18.848 -14.714 1.00 67.00 195 CYS A C 1
ATOM 1559 O O . CYS A 1 195 ? 7.956 -19.279 -14.293 1.00 67.00 195 CYS A O 1
ATOM 1561 N N . ARG A 1 196 ? 10.203 -19.232 -14.176 1.00 75.81 196 ARG A N 1
ATOM 1562 C CA . ARG A 1 196 ? 10.399 -20.228 -13.089 1.00 75.81 196 ARG A CA 1
ATOM 1563 C C . ARG A 1 196 ? 9.864 -19.808 -11.696 1.00 75.81 196 ARG A C 1
ATOM 1565 O O . ARG A 1 196 ? 10.307 -20.329 -10.681 1.00 75.81 196 ARG A O 1
ATOM 1572 N N . ARG A 1 197 ? 8.948 -18.841 -11.621 1.00 77.31 197 ARG A N 1
ATOM 1573 C CA . ARG A 1 197 ? 8.400 -18.298 -10.362 1.00 77.31 197 ARG A CA 1
ATOM 1574 C C . ARG A 1 197 ? 7.289 -19.174 -9.785 1.00 77.31 197 ARG A C 1
ATOM 1576 O O . ARG A 1 197 ? 6.607 -19.866 -10.541 1.00 77.31 197 ARG A O 1
ATOM 1583 N N . SER A 1 198 ? 7.065 -19.084 -8.473 1.00 80.56 198 SER A N 1
ATOM 1584 C CA . SER A 1 198 ? 5.930 -19.745 -7.821 1.00 80.56 198 SER A CA 1
ATOM 1585 C C . SER A 1 198 ? 4.597 -19.205 -8.351 1.00 80.56 198 SER A C 1
ATOM 1587 O O . SER A 1 198 ? 4.495 -18.046 -8.763 1.00 80.56 198 SER A O 1
ATOM 1589 N N . SER A 1 199 ? 3.549 -20.028 -8.321 1.00 82.44 199 SER A N 1
ATOM 1590 C CA . SER A 1 199 ? 2.211 -19.623 -8.772 1.00 82.44 199 SER A CA 1
ATOM 1591 C C . SER A 1 199 ? 1.677 -18.403 -8.010 1.00 82.44 199 SER A C 1
ATOM 1593 O O . SER A 1 199 ? 1.041 -17.541 -8.614 1.00 82.44 199 SER A O 1
ATOM 1595 N N . SER A 1 200 ? 1.995 -18.278 -6.716 1.00 78.69 200 SER A N 1
ATOM 1596 C CA . SER A 1 200 ? 1.620 -17.121 -5.893 1.00 78.69 200 SER A CA 1
ATOM 1597 C C . SER A 1 200 ? 2.309 -15.830 -6.346 1.00 78.69 200 SER A C 1
ATOM 1599 O O . SER A 1 200 ? 1.645 -14.805 -6.495 1.00 78.69 200 SER A O 1
ATOM 1601 N N . GLU A 1 201 ? 3.610 -15.867 -6.660 1.00 82.19 201 GLU A N 1
ATOM 1602 C CA . GLU A 1 201 ? 4.325 -14.690 -7.173 1.00 82.19 201 GLU A CA 1
ATOM 1603 C C . GLU A 1 201 ? 3.805 -14.288 -8.563 1.00 82.19 201 GLU A C 1
ATOM 1605 O O . GLU A 1 201 ? 3.645 -13.099 -8.850 1.00 82.19 201 GLU A O 1
ATOM 1610 N N . LYS A 1 202 ? 3.497 -15.265 -9.428 1.00 84.56 202 LYS A N 1
ATOM 1611 C CA . LYS A 1 202 ? 2.894 -15.004 -10.747 1.00 84.56 202 LYS A CA 1
ATOM 1612 C C . LYS A 1 202 ? 1.536 -14.308 -10.611 1.00 84.56 202 LYS A C 1
ATOM 1614 O O . LYS A 1 202 ? 1.299 -13.311 -11.293 1.00 84.56 202 LYS A O 1
ATOM 1619 N N . ALA A 1 203 ? 0.680 -14.800 -9.714 1.00 86.38 203 ALA A N 1
ATOM 1620 C CA . ALA A 1 203 ? -0.635 -14.225 -9.451 1.00 86.38 203 ALA A CA 1
ATOM 1621 C C . ALA A 1 203 ? -0.539 -12.798 -8.890 1.00 86.38 203 ALA A C 1
ATOM 1623 O O . ALA A 1 203 ? -1.244 -11.909 -9.368 1.00 86.38 203 ALA A O 1
ATOM 1624 N N . LEU A 1 204 ? 0.369 -12.556 -7.937 1.00 86.19 204 LEU A N 1
ATOM 1625 C CA . LEU A 1 204 ? 0.603 -11.221 -7.386 1.00 86.19 204 LEU A CA 1
ATOM 1626 C C . LEU A 1 204 ? 1.043 -10.241 -8.478 1.00 86.19 204 LEU A C 1
ATOM 1628 O O . LEU A 1 204 ? 0.457 -9.175 -8.615 1.00 86.19 204 LEU A O 1
ATOM 1632 N N . ARG A 1 205 ? 2.031 -10.604 -9.303 1.00 90.12 205 ARG A N 1
ATOM 1633 C CA . ARG A 1 205 ? 2.530 -9.732 -10.382 1.00 90.12 205 ARG A CA 1
ATOM 1634 C C . ARG A 1 205 ? 1.447 -9.362 -11.390 1.00 90.12 205 ARG A C 1
ATOM 1636 O O . ARG A 1 205 ? 1.362 -8.198 -11.771 1.00 90.12 205 ARG A O 1
ATOM 1643 N N . LEU A 1 206 ? 0.622 -10.333 -11.790 1.00 90.69 206 LEU A N 1
ATOM 1644 C CA . LEU A 1 206 ? -0.508 -10.090 -12.686 1.00 90.69 206 LEU A CA 1
ATOM 1645 C C . LEU A 1 206 ? -1.512 -9.125 -12.047 1.00 90.69 206 LEU A C 1
ATOM 1647 O O . LEU A 1 206 ? -1.962 -8.181 -12.689 1.00 90.69 206 LEU A O 1
ATOM 1651 N N . ARG A 1 207 ? -1.821 -9.329 -10.765 1.00 92.44 207 ARG A N 1
ATOM 1652 C CA . ARG A 1 207 ? -2.736 -8.469 -10.016 1.00 92.44 207 ARG A CA 1
ATOM 1653 C C . ARG A 1 207 ? -2.223 -7.037 -9.902 1.00 92.44 207 ARG A C 1
ATOM 1655 O O . ARG A 1 207 ? -2.975 -6.108 -10.171 1.00 92.44 207 ARG A O 1
ATOM 1662 N N . LEU A 1 208 ? -0.947 -6.865 -9.556 1.00 93.06 208 LEU A N 1
ATOM 1663 C CA . LEU A 1 208 ? -0.311 -5.551 -9.463 1.00 93.06 208 LEU A CA 1
ATOM 1664 C C . LEU A 1 208 ? -0.291 -4.841 -10.819 1.00 93.06 208 LEU A C 1
ATOM 1666 O O . LEU A 1 208 ? -0.573 -3.652 -10.871 1.00 93.06 208 LEU A O 1
ATOM 1670 N N . TRP A 1 209 ? -0.034 -5.563 -11.916 1.00 95.00 209 TRP A N 1
ATOM 1671 C CA . TRP A 1 209 ? -0.108 -4.992 -13.262 1.00 95.00 209 TRP A CA 1
ATOM 1672 C C . TRP A 1 209 ? -1.498 -4.436 -13.583 1.00 95.00 209 TRP A C 1
ATOM 1674 O O . TRP A 1 209 ? -1.622 -3.280 -13.984 1.00 95.00 209 TRP A O 1
ATOM 1684 N N . TRP A 1 210 ? -2.547 -5.235 -13.368 1.00 94.94 210 TRP A N 1
ATOM 1685 C CA . TRP A 1 210 ? -3.920 -4.788 -13.605 1.00 94.94 210 TRP A CA 1
ATOM 1686 C C . TRP A 1 210 ? -4.321 -3.638 -12.686 1.00 94.94 210 TRP A C 1
ATOM 1688 O O . TRP A 1 210 ? -4.927 -2.681 -13.155 1.00 94.94 210 TRP A O 1
ATOM 1698 N N . ALA A 1 211 ? -3.938 -3.686 -11.410 1.00 94.25 211 ALA A N 1
ATOM 1699 C CA . ALA A 1 211 ? -4.184 -2.600 -10.470 1.00 94.25 211 ALA A CA 1
ATOM 1700 C C . ALA A 1 211 ? -3.535 -1.287 -10.942 1.00 94.25 211 ALA A C 1
ATOM 1702 O O . ALA A 1 211 ? -4.191 -0.248 -10.936 1.00 94.25 211 ALA A O 1
ATOM 1703 N N . THR A 1 212 ? -2.289 -1.334 -11.429 1.00 94.88 212 THR A N 1
ATOM 1704 C CA . THR A 1 212 ? -1.621 -0.166 -12.022 1.00 94.88 212 THR A CA 1
ATOM 1705 C C . THR A 1 212 ? -2.393 0.384 -13.222 1.00 94.88 212 THR A C 1
ATOM 1707 O O . THR A 1 212 ? -2.613 1.587 -13.288 1.00 94.88 212 THR A O 1
ATOM 1710 N N . LEU A 1 213 ? -2.854 -0.472 -14.141 1.00 93.75 213 LEU A N 1
ATOM 1711 C CA . LEU A 1 213 ? -3.640 -0.028 -15.301 1.00 93.75 213 LEU A CA 1
ATOM 1712 C C . LEU A 1 213 ? -4.987 0.594 -14.909 1.00 93.75 213 LEU A C 1
ATOM 1714 O O . LEU A 1 213 ? -5.417 1.566 -15.526 1.00 93.75 213 LEU A O 1
ATOM 1718 N N . ILE A 1 214 ? -5.650 0.046 -13.888 1.00 92.56 214 ILE A N 1
ATOM 1719 C CA . ILE A 1 214 ? -6.916 0.579 -13.375 1.00 92.56 214 ILE A CA 1
ATOM 1720 C C . ILE A 1 214 ? -6.711 1.994 -12.822 1.00 92.56 214 ILE A C 1
ATOM 1722 O O . ILE A 1 214 ? -7.446 2.906 -13.203 1.00 92.56 214 ILE A O 1
ATOM 1726 N N . HIS A 1 215 ? -5.691 2.200 -11.981 1.00 90.12 215 HIS A N 1
ATOM 1727 C CA . HIS A 1 215 ? -5.373 3.528 -11.448 1.00 90.12 215 HIS A CA 1
ATOM 1728 C C . HIS A 1 215 ? -4.967 4.518 -12.537 1.00 90.12 215 HIS A C 1
ATOM 1730 O O . HIS A 1 215 ? -5.397 5.672 -12.485 1.00 90.12 215 HIS A O 1
ATOM 1736 N N . ASP A 1 216 ? -4.204 4.078 -13.536 1.00 90.38 216 ASP A N 1
ATOM 1737 C CA . ASP A 1 216 ? -3.799 4.927 -14.655 1.00 90.38 216 ASP A CA 1
ATOM 1738 C C . ASP A 1 216 ? -5.019 5.417 -15.443 1.00 90.38 216 ASP A C 1
ATOM 1740 O O . ASP A 1 216 ? -5.208 6.618 -15.654 1.00 90.38 216 ASP A O 1
ATOM 1744 N N . TYR A 1 217 ? -5.937 4.502 -15.756 1.00 89.19 217 TYR A N 1
ATOM 1745 C CA . TYR A 1 217 ? -7.176 4.826 -16.452 1.00 89.19 217 TYR A CA 1
ATOM 1746 C C . TYR A 1 217 ? -8.105 5.743 -15.636 1.00 89.19 217 TYR A C 1
ATOM 1748 O O . TYR A 1 217 ? -8.697 6.683 -16.179 1.00 89.19 217 TYR A O 1
ATOM 1756 N N . TRP A 1 218 ? -8.243 5.501 -14.329 1.00 84.69 218 TRP A N 1
ATOM 1757 C CA . TRP A 1 218 ? -9.058 6.342 -13.445 1.00 84.69 218 TRP A CA 1
ATOM 1758 C C . TRP A 1 218 ? -8.476 7.746 -13.274 1.00 84.69 218 TRP A C 1
ATOM 1760 O O . TRP A 1 218 ? -9.228 8.723 -13.293 1.00 84.69 218 TRP A O 1
ATOM 1770 N N . SER A 1 219 ? -7.152 7.861 -13.177 1.00 76.94 219 SER A N 1
ATOM 1771 C CA . SER A 1 219 ? -6.461 9.145 -13.012 1.00 76.94 219 SER A CA 1
ATOM 1772 C C . SER A 1 219 ? -6.670 10.059 -14.220 1.00 76.94 219 SER A C 1
ATOM 1774 O O . SER A 1 219 ? -6.959 11.245 -14.055 1.00 76.94 219 SER A O 1
ATOM 1776 N N . VAL A 1 220 ? -6.629 9.505 -15.437 1.00 67.62 220 VAL A N 1
ATOM 1777 C CA . VAL A 1 220 ? -6.914 10.260 -16.669 1.00 67.62 220 VAL A CA 1
ATOM 1778 C C . VAL A 1 220 ? -8.344 10.810 -16.670 1.00 67.62 220 VAL A C 1
ATOM 1780 O O . VAL A 1 220 ? -8.553 11.980 -16.995 1.00 67.62 220 VAL A O 1
ATOM 1783 N N . LYS A 1 221 ? -9.341 10.014 -16.258 1.00 61.28 221 LYS A N 1
ATOM 1784 C CA . LYS A 1 221 ? -10.741 10.476 -16.208 1.00 61.28 221 LYS A CA 1
ATOM 1785 C C . LYS A 1 221 ? -10.975 11.579 -15.176 1.00 61.28 221 LYS A C 1
ATOM 1787 O O . LYS A 1 221 ? -11.700 12.527 -15.471 1.00 61.28 221 LYS A O 1
ATOM 1792 N N . LEU A 1 222 ? -10.352 11.482 -14.003 1.00 58.88 222 LEU A N 1
ATOM 1793 C CA . LEU A 1 222 ? -10.419 12.516 -12.964 1.00 58.88 222 LEU A CA 1
ATOM 1794 C C . LEU A 1 222 ? -9.840 13.854 -13.450 1.00 58.88 222 LEU A C 1
ATOM 1796 O O . LEU A 1 222 ? -10.461 14.900 -13.256 1.00 58.88 222 LEU A O 1
ATOM 1800 N N . CYS A 1 223 ? -8.698 13.826 -14.141 1.00 56.72 223 CYS A N 1
ATOM 1801 C CA . CYS A 1 223 ? -8.091 15.030 -14.710 1.00 56.72 223 CYS A CA 1
ATOM 1802 C C . CYS A 1 223 ? -8.958 15.664 -15.811 1.00 56.72 223 CYS A C 1
ATOM 1804 O O . CYS A 1 223 ? -9.109 16.885 -15.845 1.00 56.72 223 CYS A O 1
ATOM 1806 N N . LEU A 1 224 ? -9.572 14.853 -16.680 1.00 54.16 224 LEU A N 1
ATOM 1807 C CA . LEU A 1 224 ? -10.455 15.346 -17.745 1.00 54.16 224 LEU A CA 1
ATOM 1808 C C . LEU A 1 224 ? -11.752 15.960 -17.202 1.00 54.16 224 LEU A C 1
ATOM 1810 O O . LEU A 1 224 ? -12.213 16.975 -17.724 1.00 54.16 224 LEU A O 1
ATOM 1814 N N . TRP A 1 225 ? -12.323 15.387 -16.140 1.00 48.31 225 TRP A N 1
ATOM 1815 C CA . TRP A 1 225 ? -13.516 15.940 -15.496 1.00 48.31 225 TRP A CA 1
ATOM 1816 C C . TRP A 1 225 ? -13.230 17.293 -14.831 1.00 48.31 225 TRP A C 1
ATOM 1818 O O . TRP A 1 225 ? -13.968 18.249 -15.061 1.00 48.31 225 TRP A O 1
ATOM 1828 N N . SER A 1 226 ? -12.112 17.414 -14.106 1.00 55.06 226 SER A N 1
ATOM 1829 C CA . SER A 1 226 ? -11.668 18.693 -13.533 1.00 55.06 226 SER A CA 1
ATOM 1830 C C . SER A 1 226 ? -11.453 19.758 -14.619 1.00 55.06 226 SER A C 1
ATOM 1832 O O . SER A 1 226 ? -12.005 20.855 -14.539 1.00 55.06 226 SER A O 1
ATOM 1834 N N . ALA A 1 227 ? -10.754 19.416 -15.708 1.00 57.25 227 ALA A N 1
ATOM 1835 C CA . ALA A 1 227 ? -10.544 20.331 -16.832 1.00 57.25 227 ALA A CA 1
ATOM 1836 C C . ALA A 1 227 ? -11.860 20.779 -17.502 1.00 57.25 227 ALA A C 1
ATOM 1838 O O . ALA A 1 227 ? -11.969 21.918 -17.960 1.00 57.25 227 ALA A O 1
ATOM 1839 N N . SER A 1 228 ? -12.873 19.907 -17.541 1.00 55.28 228 SER A N 1
ATOM 1840 C CA . SER A 1 228 ? -14.204 20.244 -18.054 1.00 55.28 228 SER A CA 1
ATOM 1841 C C . SER A 1 228 ? -14.964 21.209 -17.139 1.00 55.28 228 SER A C 1
ATOM 1843 O O . SER A 1 228 ? -15.657 22.086 -17.648 1.00 55.28 228 SER A O 1
ATOM 1845 N N . GLN A 1 229 ? -14.831 21.085 -15.814 1.00 55.16 229 GLN A N 1
ATOM 1846 C CA . GLN A 1 229 ? -15.457 22.015 -14.866 1.00 55.16 229 GLN A CA 1
ATOM 1847 C C . GLN A 1 229 ? -14.839 23.414 -14.941 1.00 55.16 229 GLN A C 1
ATOM 1849 O O . GLN A 1 229 ? -15.568 24.402 -14.983 1.00 55.16 229 GLN A O 1
ATOM 1854 N N . TYR A 1 230 ? -13.510 23.503 -15.054 1.00 50.47 230 TYR A N 1
ATOM 1855 C CA . TYR A 1 230 ? -12.828 24.786 -15.251 1.00 50.47 230 TYR A CA 1
ATOM 1856 C C . TYR A 1 230 ? -13.236 25.471 -16.562 1.00 50.47 230 TYR A C 1
ATOM 1858 O O . TYR A 1 230 ? -13.392 26.688 -16.590 1.00 50.47 230 TYR A O 1
ATOM 1866 N N . LYS A 1 231 ? -13.478 24.709 -17.638 1.00 52.97 231 LYS A N 1
ATOM 1867 C CA . LYS A 1 231 ? -14.008 25.268 -18.894 1.00 52.97 231 LYS A CA 1
ATOM 1868 C C . LYS A 1 231 ? -15.445 25.785 -18.777 1.00 52.97 231 LYS A C 1
ATOM 1870 O O . LYS A 1 231 ? -15.785 26.720 -19.487 1.00 52.97 231 LYS A O 1
ATOM 1875 N N . GLN A 1 232 ? -16.274 25.204 -17.909 1.00 52.81 232 GLN A N 1
ATOM 1876 C CA . GLN A 1 232 ? -17.661 25.643 -17.694 1.00 52.81 232 GLN A CA 1
ATOM 1877 C C . GLN A 1 232 ? -17.783 26.869 -16.778 1.00 52.81 232 GLN A C 1
ATOM 1879 O O . GLN A 1 232 ? -18.807 27.533 -16.815 1.00 52.81 232 GLN A O 1
ATOM 1884 N N . GLN A 1 233 ? -16.765 27.174 -15.970 1.00 51.31 233 GLN A N 1
ATOM 1885 C CA . GLN A 1 233 ? -16.727 28.372 -15.115 1.00 51.31 233 GLN A CA 1
ATOM 1886 C C . GLN A 1 233 ? -16.056 29.583 -15.786 1.00 51.31 233 GLN A C 1
ATOM 1888 O O . GLN A 1 233 ? -16.073 30.675 -15.229 1.00 51.31 233 GLN A O 1
ATOM 1893 N N . ALA A 1 234 ? -15.442 29.387 -16.955 1.00 50.62 234 ALA A N 1
ATOM 1894 C CA . ALA A 1 234 ? -14.746 30.421 -17.723 1.00 50.62 234 ALA A CA 1
ATOM 1895 C C . ALA A 1 234 ? -15.573 30.968 -18.909 1.00 50.62 234 ALA A C 1
ATOM 1897 O O . ALA A 1 234 ? -15.014 31.629 -19.785 1.00 50.62 234 ALA A O 1
ATOM 1898 N N . ILE A 1 235 ? -16.877 30.671 -18.945 1.00 44.88 235 ILE A N 1
ATOM 1899 C CA . ILE A 1 235 ? -17.885 31.171 -19.896 1.00 44.88 235 ILE A CA 1
ATOM 1900 C C . ILE A 1 235 ? -19.010 31.786 -19.067 1.00 44.88 235 ILE A C 1
ATOM 1902 O O . ILE A 1 235 ? -19.479 32.879 -19.446 1.00 44.88 235 ILE A O 1
#

Radius of gyration: 20.84 Å; chains: 1; bounding box: 47×52×53 Å

Organism: NCBI:txid1081109